Protein AF-A0A147HU28-F1 (afdb_monomer_lite)

InterPro domains:
  IPR006059 Bacterial-type extracellular solute-binding protein [PF01547] (23-186)
  IPR050490 Bacterial solute-binding protein 1 [PTHR43649] (2-192)

pLDDT: mean 93.97, std 5.15, range [56.12, 98.62]

Organism: NCBI:txid869719

Sequence (209 aa):
YLDIAEFFQRPDKGLWGTAEAFRRGGQQFWFFFSHAAAYTNNPNYPGAMFFDPETMDAQINNPGWVKGLEEYIKASKLGPPNALNFSFGEVNAAVAGGQVAESIGWGDTGVIAADPKQSKISGKVGSAMLPGSDEIWNAKTKKWDKFPGVLPAPFMAFGGWQIAVPKAGKNQQAAWDFVKTLTSPDVSGQAAITGGSGVNPYRKSHTAN

Foldseek 3Di:
DLVQQVVFDDVVVLEFSEAEQQEPVAPRVLVLLLLLLQAQCDPVQHPPNQARPVPRHGPCPAPSNVRSVVVSVSSCVRDDPCRNNDHQVVRLLCLQANSYPYYDDDLLSVLQNQDPVRHPNRPPDDDDARWHAQWYQDPVVRDIDGHPDGDGRGDPGDPFDDDDDDPPDPCRPVSVVVVCVCPPPVNLLVLCNDRPSSRHDDDPSNVDD

Secondary structure (DSSP, 8-state):
-HHHHHHH-BGGGTBEEEE----TTTTHHHHHHHHHHHHH--TTSTTTTTB-TTT--B-TTSHHHHHHHHHHHHHHHHS-TTGGG--HHHHHHHHHTT-EEEE---HHHHHHHH-TTT-TTTT-----PPP-EEEEEETTTTEEEEEEEEEP--------------TT-S-HHHHHHHHHHHTSHHHHHHHHHSTTS-----SGGGS--

Structure (mmCIF, N/CA/C/O backbone):
data_AF-A0A147HU28-F1
#
_entry.id   AF-A0A147HU28-F1
#
loop_
_atom_site.group_PDB
_atom_site.id
_atom_site.type_symbol
_atom_site.label_atom_id
_atom_site.label_alt_id
_atom_site.label_comp_id
_atom_site.label_asym_id
_atom_site.label_entity_id
_atom_site.label_seq_id
_atom_site.pdbx_PDB_ins_code
_atom_site.Cartn_x
_atom_site.Cartn_y
_atom_site.Cartn_z
_atom_site.occupancy
_atom_site.B_iso_or_equiv
_atom_site.auth_seq_id
_atom_site.auth_comp_id
_atom_site.auth_asym_id
_atom_site.auth_atom_id
_atom_site.pdbx_PDB_model_num
ATOM 1 N N . TYR A 1 1 ? -0.153 -5.734 -10.829 1.00 92.19 1 TYR A N 1
ATOM 2 C CA . TYR A 1 1 ? 0.942 -5.047 -10.119 1.00 92.19 1 TYR A CA 1
ATOM 3 C C . TYR A 1 1 ? 2.263 -5.607 -10.587 1.00 92.19 1 TYR A C 1
ATOM 5 O O . TYR A 1 1 ? 2.873 -4.978 -11.429 1.00 92.19 1 TYR A O 1
ATOM 13 N N . LEU A 1 2 ? 2.618 -6.842 -10.206 1.00 96.00 2 LEU A N 1
ATOM 14 C CA . LEU A 1 2 ? 3.878 -7.473 -10.622 1.00 96.00 2 LEU A CA 1
ATOM 15 C C . LEU A 1 2 ? 4.134 -7.416 -12.138 1.00 96.00 2 LEU A C 1
ATOM 17 O O . LEU A 1 2 ? 5.237 -7.061 -12.524 1.00 96.00 2 LEU A O 1
ATOM 21 N N . ASP A 1 3 ? 3.119 -7.627 -12.982 1.00 96.19 3 ASP A N 1
ATOM 22 C CA . ASP A 1 3 ? 3.266 -7.495 -14.443 1.00 96.19 3 ASP A CA 1
ATOM 23 C C . ASP A 1 3 ? 3.776 -6.109 -14.889 1.00 96.19 3 ASP A C 1
ATOM 25 O O . ASP A 1 3 ? 4.564 -6.006 -15.826 1.00 96.19 3 ASP A O 1
ATOM 29 N N . ILE A 1 4 ? 3.345 -5.033 -14.219 1.00 96.12 4 ILE A N 1
ATOM 30 C CA . ILE A 1 4 ? 3.792 -3.659 -14.492 1.00 96.12 4 ILE A CA 1
ATOM 31 C C . ILE A 1 4 ? 5.247 -3.510 -14.041 1.00 96.12 4 ILE A C 1
ATOM 33 O O . ILE A 1 4 ? 6.095 -3.097 -14.837 1.00 96.12 4 ILE A O 1
ATOM 37 N N . ALA A 1 5 ? 5.548 -3.889 -12.797 1.00 97.75 5 ALA A N 1
ATOM 38 C CA . ALA A 1 5 ? 6.904 -3.863 -12.261 1.00 97.75 5 ALA A CA 1
ATOM 39 C C . ALA A 1 5 ? 7.893 -4.651 -13.145 1.00 97.75 5 ALA A C 1
ATOM 41 O O . ALA A 1 5 ? 8.943 -4.123 -13.511 1.00 97.75 5 ALA A O 1
ATOM 42 N N . GLU A 1 6 ? 7.547 -5.873 -13.553 1.00 97.94 6 GLU A N 1
ATOM 43 C CA . GLU A 1 6 ? 8.358 -6.716 -14.439 1.00 97.94 6 GLU A CA 1
ATOM 44 C C . GLU A 1 6 ? 8.527 -6.083 -15.825 1.00 97.94 6 GLU A C 1
ATOM 46 O O . GLU A 1 6 ? 9.642 -6.016 -16.351 1.00 97.94 6 GLU A O 1
ATOM 51 N N . PHE A 1 7 ? 7.446 -5.559 -16.411 1.00 97.94 7 PHE A N 1
ATOM 52 C CA . PHE A 1 7 ? 7.490 -4.949 -17.737 1.00 97.94 7 PHE A CA 1
ATOM 53 C C . PHE A 1 7 ? 8.404 -3.720 -17.795 1.00 97.94 7 PHE A C 1
ATOM 55 O O . PHE A 1 7 ? 9.117 -3.534 -18.790 1.00 97.94 7 PHE A O 1
ATOM 62 N N . PHE A 1 8 ? 8.400 -2.876 -16.759 1.00 96.88 8 PHE A N 1
ATOM 63 C CA . PHE A 1 8 ? 9.156 -1.619 -16.739 1.00 96.88 8 PHE A CA 1
ATOM 64 C C . PHE A 1 8 ? 10.563 -1.730 -16.147 1.00 96.88 8 PHE A C 1
ATOM 66 O O . PHE A 1 8 ? 11.381 -0.843 -16.397 1.00 96.88 8 PHE A O 1
ATOM 73 N N . GLN A 1 9 ? 10.892 -2.799 -15.421 1.00 96.50 9 GLN A N 1
ATOM 74 C CA . GLN A 1 9 ? 12.219 -2.965 -14.830 1.00 96.50 9 GLN A CA 1
ATOM 75 C C . GLN A 1 9 ? 13.324 -2.997 -15.909 1.00 96.50 9 GLN A C 1
ATOM 77 O O . GLN A 1 9 ? 13.333 -3.830 -16.816 1.00 96.50 9 GLN A O 1
ATOM 82 N N . ARG A 1 10 ? 14.282 -2.070 -15.818 1.00 97.56 10 ARG A N 1
ATOM 83 C CA . ARG A 1 10 ? 15.493 -1.945 -16.651 1.00 97.56 10 ARG A CA 1
ATOM 84 C C . ARG A 1 10 ? 16.715 -1.722 -15.744 1.00 97.56 10 ARG A C 1
ATOM 86 O O . ARG A 1 10 ? 17.183 -0.584 -15.611 1.00 97.56 10 ARG A O 1
ATOM 93 N N . PRO A 1 11 ? 17.239 -2.778 -15.087 1.00 95.62 11 PRO A N 1
ATOM 94 C CA . PRO A 1 11 ? 18.332 -2.644 -14.125 1.00 95.62 11 PRO A CA 1
ATOM 95 C C . PRO A 1 11 ? 19.618 -2.099 -14.759 1.00 95.62 11 PRO A C 1
ATOM 97 O O . PRO A 1 11 ? 20.395 -1.396 -14.125 1.00 95.62 11 PRO A O 1
ATOM 100 N N . ASP A 1 12 ? 19.813 -2.350 -16.050 1.00 96.62 12 ASP A N 1
ATOM 101 C CA . ASP A 1 12 ? 20.887 -1.786 -16.867 1.00 96.62 12 ASP A CA 1
ATOM 102 C C . ASP A 1 12 ? 20.825 -0.250 -16.992 1.00 96.62 12 ASP A C 1
ATOM 104 O O . ASP A 1 12 ? 21.831 0.381 -17.311 1.00 96.62 12 ASP A O 1
ATOM 108 N N . LYS A 1 13 ? 19.665 0.366 -16.718 1.00 96.31 13 LYS A N 1
ATOM 109 C CA . LYS A 1 13 ? 19.407 1.805 -16.913 1.00 96.31 13 LYS A CA 1
ATOM 110 C C . LYS A 1 13 ? 19.121 2.593 -15.640 1.00 96.31 13 LYS A C 1
ATOM 112 O O . LYS A 1 13 ? 18.708 3.746 -15.730 1.00 96.31 13 LYS A O 1
ATOM 117 N N . GLY A 1 14 ? 19.285 2.015 -14.458 1.00 95.50 14 GLY A N 1
ATOM 118 C CA . GLY A 1 14 ? 18.879 2.714 -13.229 1.00 95.50 14 GLY A CA 1
ATOM 119 C C . GLY A 1 14 ? 17.357 2.725 -12.965 1.00 95.50 14 GLY A C 1
ATOM 120 O O . GLY A 1 14 ? 16.951 3.418 -12.038 1.00 95.50 14 GLY A O 1
ATOM 121 N N . LEU A 1 15 ? 16.527 1.963 -13.713 1.00 97.75 15 LEU A N 1
ATOM 122 C CA . LEU A 1 15 ? 15.068 1.851 -13.497 1.00 97.75 15 LEU A CA 1
ATOM 123 C C . LEU A 1 15 ? 14.610 0.464 -12.994 1.00 97.75 15 LEU A C 1
ATOM 125 O O . LEU A 1 15 ? 14.864 -0.564 -13.615 1.00 97.75 15 LEU A O 1
ATOM 129 N N . TRP A 1 16 ? 13.943 0.437 -11.846 1.00 98.44 16 TRP A N 1
ATOM 130 C CA . TRP A 1 16 ? 13.500 -0.766 -11.144 1.00 98.44 16 TRP A CA 1
ATOM 131 C C . TRP A 1 16 ? 11.978 -0.886 -11.224 1.00 98.44 16 TRP A C 1
ATOM 133 O O . TRP A 1 16 ? 11.288 0.094 -11.497 1.00 98.44 16 TRP A O 1
ATOM 143 N N . GLY A 1 17 ? 11.443 -2.090 -11.028 1.00 98.12 17 GLY A N 1
ATOM 144 C CA . GLY A 1 17 ? 10.012 -2.329 -11.190 1.00 98.12 17 GLY A CA 1
ATOM 145 C C . GLY A 1 17 ? 9.195 -1.608 -10.123 1.00 98.12 17 GLY A C 1
ATOM 146 O O . GLY A 1 17 ? 8.297 -0.838 -10.447 1.00 98.12 17 GLY A O 1
ATOM 147 N N . THR A 1 18 ? 9.562 -1.794 -8.854 1.00 98.06 18 THR A N 1
ATOM 148 C CA . THR A 1 18 ? 8.829 -1.215 -7.723 1.00 98.06 18 THR A CA 1
ATOM 149 C C . THR A 1 18 ? 9.729 -0.798 -6.557 1.00 98.06 18 THR A C 1
ATOM 151 O O . THR A 1 18 ? 10.815 -1.346 -6.374 1.00 98.06 18 THR A O 1
ATOM 154 N N . ALA A 1 19 ? 9.278 0.160 -5.744 1.00 97.19 19 ALA A N 1
ATOM 155 C CA . ALA A 1 19 ? 9.751 0.336 -4.373 1.00 97.19 19 ALA A CA 1
ATOM 156 C C . ALA A 1 19 ? 8.603 0.146 -3.378 1.00 97.19 19 ALA A C 1
ATOM 158 O O . ALA A 1 19 ? 7.546 0.766 -3.486 1.00 97.19 19 ALA A O 1
ATOM 159 N N . GLU A 1 20 ? 8.865 -0.646 -2.344 1.00 96.81 20 GLU A N 1
ATOM 160 C CA . GLU A 1 20 ? 7.977 -0.841 -1.202 1.00 96.81 20 GLU A CA 1
ATOM 161 C C . GLU A 1 20 ? 8.800 -0.871 0.089 1.00 96.81 20 GLU A C 1
ATOM 163 O O . GLU A 1 20 ? 10.021 -1.057 0.059 1.00 96.81 20 GLU A O 1
ATOM 168 N N . ALA A 1 21 ? 8.159 -0.666 1.242 1.00 95.94 21 ALA A N 1
ATOM 169 C CA . ALA A 1 21 ? 8.862 -0.821 2.508 1.00 95.94 21 ALA A CA 1
ATOM 170 C C . ALA A 1 21 ? 9.040 -2.314 2.784 1.00 95.94 21 ALA A C 1
ATOM 172 O O . ALA A 1 21 ? 8.041 -2.996 2.972 1.00 95.94 21 ALA A O 1
ATOM 173 N N . PHE A 1 22 ? 10.278 -2.806 2.850 1.00 96.44 22 PHE A N 1
ATOM 174 C CA . PHE A 1 22 ? 10.614 -4.205 3.165 1.00 96.44 22 PHE A CA 1
ATOM 175 C C . PHE A 1 22 ? 11.404 -4.358 4.470 1.00 96.44 22 PHE A C 1
ATOM 177 O O . PHE A 1 22 ? 11.539 -5.466 4.997 1.00 96.44 22 PHE A O 1
ATOM 184 N N . ARG A 1 23 ? 11.924 -3.252 5.017 1.00 96.06 23 ARG A N 1
ATOM 185 C CA . ARG A 1 23 ? 12.801 -3.267 6.190 1.00 96.06 23 ARG A CA 1
ATOM 186 C C . ARG A 1 23 ? 12.111 -3.870 7.399 1.00 96.06 23 ARG A C 1
ATOM 188 O O . ARG A 1 23 ? 11.097 -3.355 7.858 1.00 96.06 23 ARG A O 1
ATOM 195 N N . ARG A 1 24 ? 12.723 -4.899 7.991 1.00 92.25 24 ARG A N 1
ATOM 196 C CA . ARG A 1 24 ? 12.283 -5.477 9.269 1.00 92.25 24 ARG A CA 1
ATOM 197 C C . ARG A 1 24 ? 12.203 -4.401 10.358 1.00 92.25 24 ARG A C 1
ATOM 199 O O . ARG A 1 24 ? 13.122 -3.604 10.522 1.00 92.25 24 ARG A O 1
ATOM 206 N N . GLY A 1 25 ? 11.116 -4.419 11.128 1.00 89.44 25 GLY A N 1
ATOM 207 C CA . GLY A 1 25 ? 10.870 -3.428 12.183 1.00 89.44 25 GLY A CA 1
ATOM 208 C C . GLY A 1 25 ? 10.522 -2.032 11.651 1.00 89.44 25 GLY A C 1
ATOM 209 O O . GLY A 1 25 ? 10.520 -1.075 12.419 1.00 89.44 25 GLY A O 1
ATOM 210 N N . GLY A 1 26 ? 10.263 -1.906 10.347 1.00 88.19 26 GLY A N 1
ATOM 211 C CA . GLY A 1 26 ? 9.735 -0.706 9.720 1.00 88.19 26 GLY A CA 1
ATOM 212 C C . GLY A 1 26 ? 8.230 -0.809 9.484 1.00 88.19 26 GLY A C 1
ATOM 213 O O . GLY A 1 26 ? 7.475 -1.346 10.293 1.00 88.19 26 GLY A O 1
ATOM 214 N N . GLN A 1 27 ? 7.798 -0.272 8.347 1.00 90.31 27 GLN A N 1
ATOM 215 C CA . GLN A 1 27 ? 6.394 -0.228 7.932 1.00 90.31 27 GLN A CA 1
ATOM 216 C C . GLN A 1 27 ? 6.016 -1.364 6.968 1.00 90.31 27 GLN A C 1
ATOM 218 O O . GLN A 1 27 ? 4.975 -1.301 6.320 1.00 90.31 27 GLN A O 1
ATOM 223 N N . GLN A 1 28 ? 6.836 -2.416 6.881 1.00 92.75 28 GLN A N 1
ATOM 224 C CA . GLN A 1 28 ? 6.709 -3.486 5.888 1.00 92.75 28 GLN A CA 1
ATOM 225 C C . GLN A 1 28 ? 5.369 -4.232 5.945 1.00 92.75 28 GLN A C 1
ATOM 227 O O . GLN A 1 28 ? 4.849 -4.690 4.932 1.00 92.75 28 GLN A O 1
ATOM 232 N N . PHE A 1 29 ? 4.769 -4.310 7.134 1.00 92.06 29 PHE A N 1
ATOM 233 C CA . PHE A 1 29 ? 3.488 -4.979 7.322 1.00 92.06 29 PHE A CA 1
ATOM 234 C C . PHE A 1 29 ? 2.338 -4.256 6.605 1.00 92.06 29 PHE A C 1
ATOM 236 O O . PHE A 1 29 ? 1.472 -4.925 6.061 1.00 92.06 29 PHE A O 1
ATOM 243 N N . TRP A 1 30 ? 2.345 -2.919 6.516 1.00 93.00 30 TRP A N 1
ATOM 244 C CA . TRP A 1 30 ? 1.301 -2.185 5.787 1.00 93.00 30 TRP A CA 1
ATOM 245 C C . TRP A 1 30 ? 1.319 -2.474 4.284 1.00 93.00 30 TRP A C 1
ATOM 247 O O . TRP A 1 30 ? 0.265 -2.603 3.662 1.00 93.00 30 TRP A O 1
ATOM 257 N N . PHE A 1 31 ? 2.515 -2.617 3.717 1.00 94.50 31 PHE A N 1
ATOM 258 C CA . PHE A 1 31 ? 2.706 -2.974 2.315 1.00 94.50 31 PHE A CA 1
ATOM 259 C C . PHE A 1 31 ? 2.271 -4.413 2.065 1.00 94.50 31 PHE A C 1
ATOM 261 O O . PHE A 1 31 ? 1.431 -4.657 1.205 1.00 94.50 31 PHE A O 1
ATOM 268 N N . PHE A 1 32 ? 2.718 -5.349 2.904 1.00 95.25 32 PHE A N 1
ATOM 269 C CA . PHE A 1 32 ? 2.248 -6.731 2.847 1.00 95.25 32 PHE A CA 1
ATOM 270 C C . PHE A 1 32 ? 0.712 -6.829 2.932 1.00 95.25 32 PHE A C 1
ATOM 272 O O . PHE A 1 32 ? 0.090 -7.523 2.129 1.00 95.25 32 PHE A O 1
ATOM 279 N N . PHE A 1 33 ? 0.073 -6.096 3.848 1.00 95.31 33 PHE A N 1
ATOM 280 C CA . PHE A 1 33 ? -1.389 -6.097 3.980 1.00 95.31 33 PHE A CA 1
ATOM 281 C C . PHE A 1 33 ? -2.081 -5.556 2.725 1.00 95.31 33 PHE A C 1
ATOM 283 O O . PHE A 1 33 ? -3.166 -6.020 2.383 1.00 95.31 33 PHE A O 1
ATOM 290 N N . SER A 1 34 ? -1.441 -4.621 2.019 1.00 95.12 34 SER A N 1
ATOM 291 C CA . SER A 1 34 ? -1.951 -4.066 0.763 1.00 95.12 34 SER A CA 1
ATOM 292 C C . SER A 1 34 ? -1.979 -5.109 -0.359 1.00 95.12 34 SER A C 1
ATOM 294 O O . SER A 1 34 ? -2.930 -5.120 -1.134 1.00 95.12 34 SER A O 1
ATOM 296 N N . HIS A 1 35 ? -1.005 -6.028 -0.403 1.00 95.88 35 HIS A N 1
ATOM 297 C CA . HIS A 1 35 ? -1.031 -7.195 -1.302 1.00 95.88 35 HIS A CA 1
ATOM 298 C C . HIS A 1 35 ? -2.069 -8.233 -0.857 1.00 95.88 35 HIS A C 1
ATOM 300 O O . HIS A 1 35 ? -2.861 -8.725 -1.657 1.00 95.88 35 HIS A O 1
ATOM 306 N N . ALA A 1 36 ? -2.115 -8.554 0.439 1.00 97.00 36 ALA A N 1
ATOM 307 C CA . ALA A 1 36 ? -3.020 -9.577 0.965 1.00 97.00 36 ALA A CA 1
ATOM 308 C C . ALA A 1 36 ? -4.509 -9.200 0.861 1.00 97.00 36 ALA A C 1
ATOM 310 O O . ALA A 1 36 ? -5.362 -10.088 0.765 1.00 97.00 36 ALA A O 1
ATOM 311 N N . ALA A 1 37 ? -4.843 -7.907 0.873 1.00 96.25 37 ALA A N 1
ATOM 312 C CA . ALA A 1 37 ? -6.223 -7.428 0.860 1.00 96.25 37 ALA A CA 1
ATOM 313 C C . ALA A 1 37 ? -7.036 -7.950 -0.335 1.00 96.25 37 ALA A C 1
ATOM 315 O O . ALA A 1 37 ? -8.202 -8.313 -0.151 1.00 96.25 37 ALA A O 1
ATOM 316 N N . ALA A 1 38 ? -6.414 -8.066 -1.514 1.00 96.44 38 ALA A N 1
ATOM 317 C CA . ALA A 1 38 ? -7.038 -8.587 -2.731 1.00 96.44 38 ALA A CA 1
ATOM 318 C C . ALA A 1 38 ? -7.521 -10.040 -2.593 1.00 96.44 38 ALA A C 1
ATOM 320 O O . ALA A 1 38 ? -8.490 -10.434 -3.235 1.00 96.44 38 ALA A O 1
ATOM 321 N N . TYR A 1 39 ? -6.879 -10.829 -1.730 1.00 98.00 39 TYR A N 1
ATOM 322 C CA . TYR A 1 39 ? -7.137 -12.264 -1.582 1.00 98.00 39 TYR A CA 1
ATOM 323 C C . TYR A 1 39 ? -7.904 -12.632 -0.316 1.00 98.00 39 TYR A C 1
ATOM 325 O O . TYR A 1 39 ? -8.272 -13.793 -0.153 1.00 98.00 39 TYR A O 1
ATOM 333 N N . THR A 1 40 ? -8.136 -11.672 0.579 1.00 97.06 40 THR A N 1
ATOM 334 C CA . THR A 1 40 ? -8.660 -11.922 1.934 1.00 97.06 40 THR A CA 1
ATOM 335 C C . THR A 1 40 ? -9.972 -11.194 2.229 1.00 97.06 40 THR A C 1
ATOM 337 O O . THR A 1 40 ? -10.662 -11.555 3.179 1.00 97.06 40 THR A O 1
ATOM 340 N N . ASN A 1 41 ? -10.369 -10.220 1.403 1.00 95.88 41 ASN A N 1
ATOM 341 C CA . ASN A 1 41 ? -11.637 -9.495 1.536 1.00 95.88 41 ASN A CA 1
ATOM 342 C C . ASN A 1 41 ? -12.744 -10.112 0.669 1.00 95.88 41 ASN A C 1
ATOM 344 O O . ASN A 1 41 ? -13.258 -9.480 -0.253 1.00 95.88 41 ASN A O 1
ATOM 348 N N . ASN A 1 42 ? -13.108 -11.366 0.944 1.00 97.00 42 ASN A N 1
ATOM 349 C CA . ASN A 1 42 ? -14.179 -12.026 0.202 1.00 97.00 42 ASN A CA 1
ATOM 350 C C . ASN A 1 42 ? -15.549 -11.390 0.544 1.00 97.00 42 ASN A C 1
ATOM 352 O O . ASN A 1 42 ? -15.927 -11.366 1.718 1.00 97.00 42 ASN A O 1
ATOM 356 N N . PRO A 1 43 ? -16.329 -10.907 -0.445 1.00 96.50 43 PRO A N 1
ATOM 357 C CA . PRO A 1 43 ? -17.611 -10.241 -0.197 1.00 96.50 43 PRO A CA 1
ATOM 358 C C . PRO A 1 43 ? -18.688 -11.161 0.399 1.00 96.50 43 PRO A C 1
ATOM 360 O O . PRO A 1 43 ? -19.621 -10.672 1.029 1.00 96.50 43 PRO A O 1
ATOM 363 N N . ASN A 1 44 ? -18.557 -12.483 0.248 1.00 96.56 44 ASN A N 1
ATOM 364 C CA . ASN A 1 44 ? -19.454 -13.465 0.861 1.00 96.56 44 ASN A CA 1
ATOM 365 C C . ASN A 1 44 ? -19.144 -13.699 2.352 1.00 96.56 44 ASN A C 1
ATOM 367 O O . ASN A 1 44 ? -19.902 -14.394 3.030 1.00 96.56 44 ASN A O 1
ATOM 371 N N . TYR A 1 45 ? -18.037 -13.151 2.867 1.00 95.94 45 TYR A N 1
ATOM 372 C CA . TYR A 1 45 ? -17.693 -13.186 4.287 1.00 95.94 45 TYR A CA 1
ATOM 373 C C . TYR A 1 45 ? -16.996 -11.884 4.732 1.00 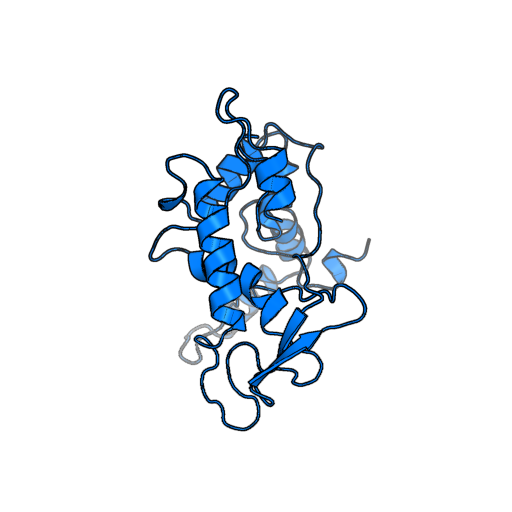95.94 45 TYR A C 1
ATOM 375 O O . TYR A 1 45 ? -15.787 -11.859 4.979 1.00 95.94 45 TYR A O 1
ATOM 383 N N . PRO A 1 46 ? -17.746 -10.766 4.786 1.00 94.56 46 PRO A N 1
ATOM 384 C CA . PRO A 1 46 ? -17.183 -9.441 5.014 1.00 94.56 46 PRO A CA 1
ATOM 385 C C . PRO A 1 46 ? -16.592 -9.293 6.422 1.00 94.56 46 PRO A C 1
ATOM 387 O O . PRO A 1 46 ? -17.097 -9.853 7.391 1.00 94.56 46 PRO A O 1
ATOM 390 N N . GLY A 1 47 ? -15.529 -8.494 6.536 1.00 92.62 47 GLY A N 1
ATOM 391 C CA . GLY A 1 47 ? -14.850 -8.220 7.810 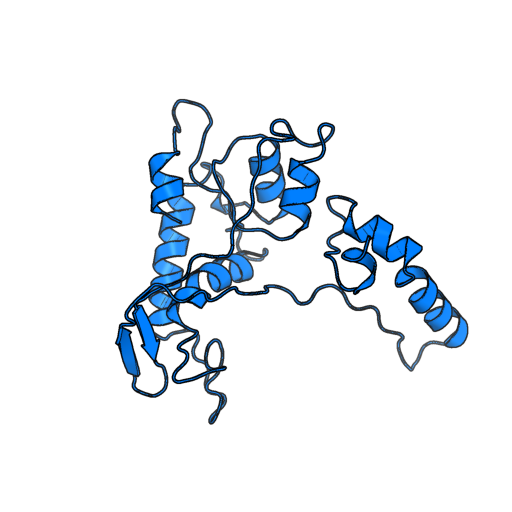1.00 92.62 47 GLY A CA 1
ATOM 392 C C . GLY A 1 47 ? -13.829 -9.280 8.237 1.00 92.62 47 GLY A C 1
ATOM 393 O O . GLY A 1 47 ? -13.112 -9.062 9.208 1.00 92.62 47 GLY A O 1
ATOM 394 N N . ALA A 1 48 ? -13.694 -10.375 7.483 1.00 94.69 48 ALA A N 1
ATOM 395 C CA . ALA A 1 48 ? -12.863 -11.520 7.848 1.00 94.69 48 ALA A CA 1
ATOM 396 C C . ALA A 1 48 ? -11.364 -11.401 7.502 1.00 94.69 48 ALA A C 1
ATOM 398 O O . ALA A 1 48 ? -10.641 -12.395 7.560 1.00 94.69 48 ALA A O 1
ATOM 399 N N . MET A 1 49 ? -10.878 -10.213 7.117 1.00 94.69 49 MET A N 1
ATOM 400 C CA . MET A 1 49 ? -9.488 -10.035 6.676 1.00 94.69 49 MET A CA 1
ATOM 401 C C . MET A 1 49 ? -8.495 -10.436 7.775 1.00 94.69 49 MET A C 1
ATOM 403 O O . MET A 1 49 ? -7.621 -11.265 7.539 1.00 94.69 49 MET A O 1
ATOM 407 N N . PHE A 1 50 ? -8.626 -9.870 8.979 1.00 95.94 50 PHE A N 1
ATOM 408 C CA . PHE A 1 50 ? -7.687 -10.111 10.085 1.00 95.94 50 PHE A CA 1
ATOM 409 C C . PHE A 1 50 ? -8.183 -11.151 11.084 1.00 95.94 50 PHE A C 1
ATOM 411 O O . PHE A 1 50 ? -7.398 -11.980 11.547 1.00 95.94 50 PHE A O 1
ATOM 418 N N . PHE A 1 51 ? -9.470 -11.097 11.411 1.00 96.81 51 PHE A N 1
ATOM 419 C CA . PHE A 1 51 ? -10.117 -11.949 12.397 1.00 96.81 51 PHE A CA 1
ATOM 420 C C . PHE A 1 51 ? -11.428 -12.452 11.828 1.00 96.81 51 PHE A C 1
ATOM 422 O O . PHE A 1 51 ? -12.083 -11.743 11.068 1.00 96.81 51 PHE A O 1
ATOM 429 N N . ASP A 1 52 ? -11.812 -13.657 12.216 1.00 95.06 52 ASP A N 1
ATOM 430 C CA . ASP A 1 52 ? -13.150 -14.151 11.962 1.00 95.06 52 ASP A CA 1
ATOM 431 C C . ASP A 1 52 ? -14.180 -13.226 12.652 1.00 95.06 52 ASP A C 1
ATOM 433 O O . ASP A 1 52 ? -14.038 -12.960 13.847 1.00 95.06 52 ASP A O 1
ATOM 437 N N . PRO A 1 53 ? -15.189 -12.694 11.938 1.00 95.25 53 PRO A N 1
ATOM 438 C CA . PRO A 1 53 ? -16.154 -11.755 12.509 1.00 95.25 53 PRO A CA 1
ATOM 439 C C . PRO A 1 53 ? -17.100 -12.388 13.541 1.00 95.25 53 PRO A C 1
ATOM 441 O O . PRO A 1 53 ? -17.723 -11.654 14.306 1.00 95.25 53 PRO A O 1
ATOM 444 N N . GLU A 1 54 ? -17.232 -13.718 13.566 1.00 94.31 54 GLU A N 1
ATOM 445 C CA . GLU A 1 54 ? -18.067 -14.445 14.523 1.00 94.31 54 GLU A CA 1
ATOM 446 C C . GLU A 1 54 ? -17.241 -14.914 15.734 1.00 94.31 54 GLU A C 1
ATOM 448 O O . GLU A 1 54 ? -17.683 -14.764 16.874 1.00 94.31 54 GLU A O 1
ATOM 453 N N . THR A 1 55 ? -16.038 -15.459 15.512 1.00 94.75 55 THR A N 1
ATOM 454 C CA . THR A 1 55 ? -15.234 -16.097 16.574 1.00 94.75 55 THR A CA 1
ATOM 455 C C . THR A 1 55 ? -14.065 -15.262 17.083 1.00 94.75 55 THR A C 1
ATOM 457 O O . THR A 1 55 ? -13.520 -15.570 18.141 1.00 94.75 55 THR A O 1
ATOM 460 N N . MET A 1 56 ? -13.676 -14.206 16.362 1.00 96.44 56 MET A N 1
ATOM 461 C CA . MET A 1 56 ? -12.442 -13.438 16.580 1.00 96.44 56 MET A CA 1
ATOM 462 C C . MET A 1 56 ? -11.147 -14.249 16.400 1.00 96.44 56 MET A C 1
ATOM 464 O O . MET A 1 56 ? -10.067 -13.768 16.751 1.00 96.44 56 MET A O 1
ATOM 468 N N . ASP A 1 57 ? -11.214 -15.447 15.813 1.00 95.62 57 ASP A N 1
ATOM 469 C CA . ASP A 1 57 ? -10.018 -16.231 15.507 1.00 95.62 57 ASP A CA 1
ATOM 470 C C . ASP A 1 57 ? -9.175 -15.534 14.438 1.00 95.62 57 ASP A C 1
ATOM 472 O O . ASP A 1 57 ? -9.685 -15.077 13.412 1.00 95.62 57 ASP A O 1
ATOM 476 N N . ALA A 1 58 ? -7.862 -15.472 14.658 1.00 96.94 58 ALA A N 1
ATOM 477 C CA . ALA A 1 58 ? -6.939 -14.844 13.722 1.00 96.94 58 ALA A CA 1
ATOM 478 C C . ALA A 1 58 ? -6.943 -15.557 12.359 1.00 96.94 58 ALA A C 1
ATOM 480 O O . ALA A 1 58 ? -6.807 -16.776 12.277 1.00 96.94 58 ALA A O 1
ATOM 481 N N . GLN A 1 59 ? -7.029 -14.776 11.282 1.00 96.38 59 GLN A N 1
ATOM 482 C CA . GLN A 1 59 ? -7.089 -15.265 9.898 1.00 96.38 59 GLN A CA 1
ATOM 483 C C . GLN A 1 59 ? -5.765 -15.133 9.139 1.00 96.38 59 GLN A C 1
ATOM 485 O O . GLN A 1 59 ? -5.642 -15.634 8.025 1.00 96.38 59 GLN A O 1
ATOM 490 N N . ILE A 1 60 ? -4.757 -14.502 9.748 1.00 95.19 60 ILE A N 1
ATOM 491 C CA . ILE A 1 60 ? -3.507 -14.052 9.108 1.00 95.19 60 ILE A CA 1
ATOM 492 C C . ILE A 1 60 ? -2.624 -15.147 8.477 1.00 95.19 60 ILE A C 1
ATOM 494 O O . ILE A 1 60 ? -1.627 -14.829 7.837 1.00 95.19 60 ILE A O 1
ATOM 498 N N . ASN A 1 61 ? -2.933 -16.428 8.681 1.00 94.62 61 ASN A N 1
ATOM 499 C CA . ASN A 1 61 ? -2.171 -17.569 8.161 1.00 94.62 61 ASN A CA 1
ATOM 500 C C . ASN A 1 61 ? -2.962 -18.426 7.155 1.00 94.62 61 ASN A C 1
ATOM 502 O O . ASN A 1 61 ? -2.532 -19.529 6.820 1.00 94.62 61 ASN A O 1
ATOM 506 N N . ASN A 1 62 ? -4.118 -17.949 6.686 1.00 97.44 62 ASN A N 1
ATOM 507 C CA . ASN A 1 62 ? -4.917 -18.665 5.696 1.00 97.44 62 ASN A CA 1
ATOM 508 C C . ASN A 1 62 ? -4.327 -18.538 4.265 1.00 97.44 62 ASN A C 1
ATOM 510 O O . ASN A 1 62 ? -3.456 -17.698 4.023 1.00 97.44 62 ASN A O 1
ATOM 514 N N . PRO A 1 63 ? -4.789 -19.346 3.289 1.00 98.50 63 PRO A N 1
ATOM 515 C CA . PRO A 1 63 ? -4.282 -19.311 1.914 1.00 98.50 63 PRO A CA 1
ATOM 516 C C . PRO A 1 63 ? -4.324 -17.940 1.220 1.00 98.50 63 PRO A C 1
ATOM 518 O O . PRO A 1 63 ? -3.439 -17.651 0.418 1.00 98.50 63 PRO A O 1
ATOM 521 N N . GLY A 1 64 ? -5.301 -17.081 1.535 1.00 98.19 64 GLY A N 1
ATOM 522 C CA . GLY A 1 64 ? -5.361 -15.716 1.004 1.00 98.19 64 GLY A CA 1
ATOM 523 C C . GLY A 1 64 ? -4.166 -14.869 1.447 1.00 98.19 64 GLY A C 1
ATO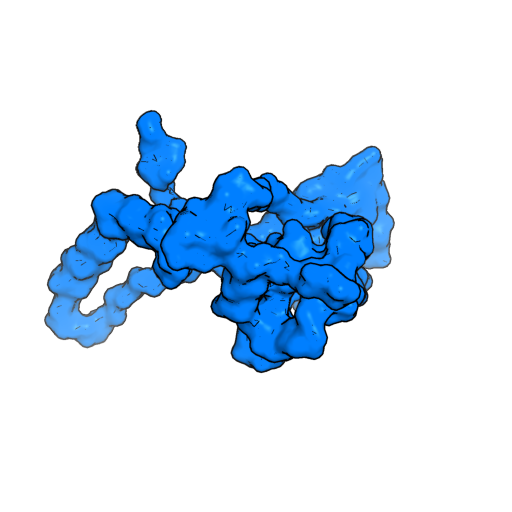M 524 O O . GLY A 1 64 ? -3.514 -14.218 0.630 1.00 98.19 64 GLY A O 1
ATOM 525 N N . TRP A 1 65 ? -3.822 -14.945 2.733 1.00 98.12 65 TRP A N 1
ATOM 526 C CA . TRP A 1 65 ? -2.649 -14.275 3.294 1.00 98.12 65 TRP A CA 1
ATOM 527 C C . TRP A 1 65 ? -1.332 -14.825 2.747 1.00 98.12 65 TRP A C 1
ATOM 529 O O . TRP A 1 65 ? -0.424 -14.050 2.446 1.00 98.12 65 TRP A O 1
ATOM 539 N N . VAL A 1 66 ? -1.235 -16.147 2.577 1.00 98.19 66 VAL A N 1
ATOM 540 C CA . VAL A 1 66 ? -0.058 -16.790 1.972 1.00 98.19 66 VAL A CA 1
ATOM 541 C C . VAL A 1 66 ? 0.152 -16.294 0.539 1.00 98.19 66 VAL A C 1
ATOM 543 O O . VAL A 1 66 ? 1.263 -15.890 0.207 1.00 98.19 66 VAL A O 1
ATOM 546 N N . LYS A 1 67 ? -0.909 -16.221 -0.277 1.00 97.94 67 LYS A N 1
ATOM 547 C CA . LYS A 1 67 ? -0.834 -15.699 -1.654 1.00 97.94 67 LYS A CA 1
ATOM 548 C C . LYS A 1 67 ? -0.335 -14.250 -1.688 1.00 97.94 67 LYS A C 1
ATOM 550 O O . LYS A 1 67 ? 0.585 -13.937 -2.439 1.00 97.94 67 LYS A O 1
ATOM 555 N N . GLY A 1 68 ? -0.857 -13.386 -0.813 1.00 97.31 68 GLY A N 1
ATOM 556 C CA . GLY A 1 68 ? -0.364 -12.009 -0.680 1.00 97.31 68 GLY A CA 1
ATOM 557 C C . GLY A 1 68 ? 1.111 -11.925 -0.264 1.00 97.31 68 GLY A C 1
ATOM 558 O O . GLY A 1 68 ? 1.842 -11.056 -0.735 1.00 97.31 68 GLY A O 1
ATOM 559 N N . LEU A 1 69 ? 1.581 -12.844 0.589 1.00 97.62 69 LEU A N 1
ATOM 560 C CA . LEU A 1 69 ? 2.978 -12.881 1.028 1.00 97.62 69 LEU A CA 1
ATOM 561 C C . LEU A 1 69 ? 3.905 -13.318 -0.109 1.00 97.62 69 LEU A C 1
ATOM 563 O O . LEU A 1 69 ? 4.982 -12.751 -0.281 1.00 97.62 69 LEU A O 1
ATOM 567 N N . GLU A 1 70 ? 3.492 -14.309 -0.895 1.00 97.88 70 GLU A N 1
ATOM 568 C CA . GLU A 1 70 ? 4.231 -14.755 -2.075 1.00 97.88 70 GLU A CA 1
ATOM 569 C C . GLU A 1 70 ? 4.387 -13.626 -3.101 1.00 97.88 70 GLU A C 1
ATOM 571 O O . GLU A 1 70 ? 5.478 -13.448 -3.647 1.00 97.88 70 GLU A O 1
ATOM 576 N N . GLU A 1 71 ? 3.338 -12.832 -3.336 1.00 97.25 71 GLU A N 1
ATOM 577 C CA . GLU A 1 71 ? 3.412 -11.652 -4.207 1.00 97.25 71 GLU A CA 1
ATOM 578 C C . GLU A 1 71 ? 4.341 -10.579 -3.659 1.00 97.25 71 GLU A C 1
ATOM 580 O O . GLU A 1 71 ? 5.198 -10.078 -4.386 1.00 97.25 71 GLU A O 1
ATOM 585 N N . TYR A 1 72 ? 4.252 -10.293 -2.366 1.00 97.25 72 TYR A N 1
ATOM 586 C CA . TYR A 1 72 ? 5.127 -9.333 -1.709 1.00 97.25 72 TYR A CA 1
ATOM 587 C C . TYR A 1 72 ? 6.611 -9.760 -1.752 1.00 97.25 72 TYR A C 1
ATOM 589 O O . TYR A 1 72 ? 7.506 -8.948 -2.001 1.00 97.25 72 TYR A O 1
ATOM 597 N N . ILE A 1 73 ? 6.896 -11.062 -1.615 1.00 96.88 73 ILE A N 1
ATOM 598 C CA . ILE A 1 73 ? 8.242 -11.619 -1.818 1.00 96.88 73 ILE A CA 1
ATOM 599 C C . ILE A 1 73 ? 8.692 -11.449 -3.274 1.00 96.88 73 ILE A C 1
ATOM 601 O O . ILE A 1 73 ? 9.855 -11.112 -3.508 1.00 96.88 73 ILE A O 1
ATOM 605 N N . LYS A 1 74 ? 7.816 -11.668 -4.261 1.00 97.69 74 LYS A N 1
ATOM 606 C CA . LYS A 1 74 ? 8.143 -11.420 -5.676 1.00 97.69 74 LYS A CA 1
ATOM 607 C C . LYS A 1 74 ? 8.446 -9.940 -5.920 1.00 97.69 74 LYS A C 1
ATOM 609 O O . LYS A 1 74 ? 9.492 -9.649 -6.493 1.00 97.69 74 LYS A O 1
ATOM 614 N N . ALA A 1 75 ? 7.627 -9.025 -5.399 1.00 97.62 75 ALA A N 1
ATOM 615 C CA . ALA A 1 75 ? 7.841 -7.580 -5.497 1.00 97.62 75 ALA A CA 1
ATOM 616 C C . ALA A 1 75 ? 9.216 -7.157 -4.954 1.00 97.62 75 ALA A C 1
ATOM 618 O O . ALA A 1 75 ? 9.921 -6.375 -5.591 1.00 97.62 75 ALA A O 1
ATOM 619 N N . SER A 1 76 ? 9.666 -7.751 -3.839 1.00 96.69 76 SER A N 1
ATOM 620 C CA . SER A 1 76 ? 10.991 -7.462 -3.260 1.00 96.69 76 SER A CA 1
ATOM 621 C C . SER A 1 76 ? 12.167 -7.748 -4.200 1.00 96.69 76 SER A C 1
ATOM 623 O O . SER A 1 76 ? 13.218 -7.121 -4.082 1.00 96.69 76 SER A O 1
ATOM 625 N N . LYS A 1 77 ? 11.992 -8.659 -5.167 1.00 96.88 77 LYS A N 1
ATOM 626 C CA . LYS A 1 77 ? 13.010 -9.010 -6.170 1.00 96.88 77 LYS A CA 1
ATOM 627 C C . LYS A 1 77 ? 13.019 -8.053 -7.363 1.00 96.88 77 LYS A C 1
ATOM 629 O O . LYS A 1 77 ? 13.975 -8.056 -8.135 1.00 96.88 77 LYS A O 1
ATOM 634 N N . LEU A 1 78 ? 11.969 -7.247 -7.509 1.00 98.19 78 LEU A N 1
ATOM 635 C CA . LEU A 1 78 ? 11.820 -6.251 -8.571 1.00 98.19 78 LEU A CA 1
ATOM 636 C C . LEU A 1 78 ? 12.260 -4.847 -8.111 1.00 98.19 78 LEU A C 1
ATOM 638 O O . LEU A 1 78 ? 12.293 -3.914 -8.917 1.00 98.19 78 LEU A O 1
ATOM 642 N N . GLY A 1 79 ? 12.610 -4.690 -6.828 1.00 97.06 79 GLY A N 1
ATOM 643 C CA . GLY A 1 79 ? 13.071 -3.434 -6.237 1.00 97.06 79 GLY A CA 1
ATOM 644 C C . GLY A 1 79 ? 14.593 -3.253 -6.200 1.00 97.06 79 GLY A C 1
ATOM 645 O O . GLY A 1 79 ? 15.336 -4.183 -6.535 1.00 97.06 79 GLY A O 1
ATOM 646 N N . PRO A 1 80 ? 15.077 -2.034 -5.867 1.00 96.81 80 PRO A N 1
ATOM 647 C CA . PRO A 1 80 ? 16.504 -1.693 -5.795 1.00 96.81 80 PRO A CA 1
ATOM 648 C C . PRO A 1 80 ? 17.354 -2.743 -5.061 1.00 96.81 80 PRO A C 1
ATOM 650 O O . PRO A 1 80 ? 16.840 -3.408 -4.167 1.00 96.81 80 PRO A O 1
ATOM 653 N N . PRO A 1 81 ? 18.666 -2.897 -5.344 1.00 94.69 81 PRO A N 1
ATOM 654 C CA . PRO A 1 81 ? 19.477 -3.944 -4.706 1.00 94.69 81 PRO A CA 1
ATOM 655 C C . PRO A 1 81 ? 19.476 -3.890 -3.168 1.00 94.69 81 PRO A C 1
ATOM 657 O O . PRO A 1 81 ? 19.665 -4.904 -2.503 1.00 94.69 81 PRO A O 1
ATOM 660 N N . ASN A 1 82 ? 19.239 -2.708 -2.592 1.00 94.88 82 ASN A N 1
ATOM 661 C CA . ASN A 1 82 ? 19.101 -2.473 -1.157 1.00 94.88 82 ASN A CA 1
ATOM 662 C C . ASN A 1 82 ? 17.637 -2.375 -0.674 1.00 94.88 82 ASN A C 1
ATOM 664 O O . ASN A 1 82 ? 17.414 -1.895 0.437 1.00 94.88 82 ASN A O 1
ATOM 668 N N . ALA A 1 83 ? 16.653 -2.835 -1.457 1.00 95.31 83 ALA A N 1
ATOM 669 C CA . ALA A 1 83 ? 15.221 -2.706 -1.166 1.00 95.31 83 ALA A CA 1
ATOM 670 C C . ALA A 1 83 ? 14.825 -3.311 0.186 1.00 95.31 83 ALA A C 1
ATOM 672 O O . ALA A 1 83 ? 13.992 -2.748 0.886 1.00 95.31 83 ALA A O 1
ATOM 673 N N . LEU A 1 84 ? 15.484 -4.387 0.634 1.00 96.12 84 LEU A N 1
ATOM 674 C CA . LEU A 1 84 ? 15.242 -4.977 1.960 1.00 96.12 84 LEU A CA 1
ATOM 675 C C . LEU A 1 84 ? 15.547 -4.030 3.135 1.00 96.12 84 LEU A C 1
ATOM 677 O O . LEU A 1 84 ? 15.147 -4.314 4.260 1.00 96.12 84 LEU A O 1
ATOM 681 N N . ASN A 1 85 ? 16.220 -2.903 2.891 1.00 95.94 85 ASN A N 1
ATOM 682 C CA . ASN A 1 85 ? 16.466 -1.856 3.882 1.00 95.94 85 ASN A CA 1
ATOM 683 C C . ASN A 1 85 ? 15.500 -0.669 3.764 1.00 95.94 85 ASN A C 1
ATOM 685 O O . ASN A 1 85 ? 15.625 0.281 4.536 1.00 95.94 85 ASN A O 1
ATOM 689 N N . PHE A 1 86 ? 14.542 -0.702 2.836 1.00 96.62 86 PHE A N 1
ATOM 690 C CA . PHE A 1 86 ? 13.628 0.414 2.615 1.00 96.62 86 PHE A CA 1
ATOM 691 C C . PHE A 1 86 ? 12.531 0.450 3.676 1.00 96.62 86 PHE A C 1
ATOM 693 O O . PHE A 1 86 ? 11.830 -0.536 3.915 1.00 96.62 86 PHE A O 1
ATOM 700 N N . SER A 1 87 ? 12.371 1.614 4.296 1.00 94.12 87 SER A N 1
ATOM 701 C CA . SER A 1 87 ? 11.132 2.063 4.920 1.00 94.12 87 SER A CA 1
ATOM 702 C C . SER A 1 87 ? 10.436 3.054 3.974 1.00 94.12 87 SER A C 1
ATOM 704 O O . SER A 1 87 ? 10.893 3.295 2.858 1.00 94.12 87 SER A O 1
ATOM 706 N N . PHE A 1 88 ? 9.322 3.653 4.396 1.00 92.12 88 PHE A N 1
ATOM 707 C CA . PHE A 1 88 ? 8.558 4.564 3.536 1.00 92.12 88 PHE A CA 1
ATOM 708 C C . PHE A 1 88 ? 9.342 5.802 3.072 1.00 92.12 88 PHE A C 1
ATOM 710 O O . PHE A 1 88 ? 9.140 6.272 1.956 1.00 92.12 88 PHE A O 1
ATOM 717 N N . GLY A 1 89 ? 10.282 6.300 3.882 1.00 92.81 89 GLY A N 1
ATOM 718 C CA . GLY A 1 89 ? 11.165 7.398 3.478 1.00 92.81 89 GLY A CA 1
ATOM 719 C C . GLY A 1 89 ? 12.024 7.039 2.263 1.00 92.81 89 GLY A C 1
ATOM 720 O O . GLY A 1 89 ? 12.072 7.798 1.297 1.00 92.81 89 GLY A O 1
ATOM 721 N N . GLU A 1 90 ? 12.647 5.858 2.272 1.00 95.88 90 GLU A N 1
ATOM 722 C CA . GLU A 1 90 ? 13.439 5.366 1.141 1.00 95.88 90 GLU A CA 1
ATOM 723 C C . GLU A 1 90 ? 12.570 5.072 -0.092 1.00 95.88 90 GLU A C 1
ATOM 725 O O . GLU A 1 90 ? 13.000 5.351 -1.210 1.00 95.88 90 GLU A O 1
ATOM 730 N N . VAL A 1 91 ? 11.335 4.586 0.096 1.00 96.25 91 VAL A N 1
ATOM 731 C CA . VAL A 1 91 ? 10.363 4.423 -1.001 1.00 96.25 91 VAL A CA 1
ATOM 732 C C . VAL A 1 91 ? 10.069 5.767 -1.666 1.00 96.25 91 VAL A C 1
ATOM 734 O O . VAL A 1 91 ? 10.218 5.891 -2.880 1.00 96.25 91 VAL A O 1
ATOM 737 N N . ASN A 1 92 ? 9.726 6.796 -0.883 1.00 95.38 92 ASN A N 1
ATOM 738 C CA . ASN A 1 92 ? 9.456 8.134 -1.416 1.00 95.38 92 ASN A CA 1
ATOM 739 C C . ASN A 1 92 ? 10.671 8.712 -2.150 1.00 95.38 92 ASN A C 1
ATOM 741 O O . ASN A 1 92 ? 10.512 9.302 -3.216 1.00 95.38 92 ASN A O 1
ATOM 745 N N . ALA A 1 93 ? 11.881 8.509 -1.623 1.00 95.56 93 ALA A N 1
ATOM 746 C CA . ALA A 1 93 ? 13.108 8.946 -2.281 1.00 95.56 93 ALA A CA 1
ATOM 747 C C . ALA A 1 93 ? 13.349 8.216 -3.615 1.00 95.56 93 ALA A C 1
ATOM 749 O O . ALA A 1 93 ? 13.722 8.858 -4.598 1.00 95.56 93 ALA A O 1
ATOM 750 N N . ALA A 1 94 ? 13.102 6.903 -3.678 1.00 96.75 94 ALA A N 1
ATOM 751 C CA . ALA A 1 94 ? 13.239 6.122 -4.907 1.00 96.75 94 ALA A CA 1
ATOM 752 C C . ALA A 1 94 ? 12.237 6.572 -5.984 1.00 96.75 94 ALA A C 1
ATOM 754 O O . ALA A 1 94 ? 12.615 6.748 -7.145 1.00 96.75 94 ALA A O 1
ATOM 755 N N . VAL A 1 95 ? 10.981 6.823 -5.594 1.00 96.62 95 VAL A N 1
ATOM 756 C CA . VAL A 1 95 ? 9.935 7.349 -6.486 1.00 96.62 95 VAL A CA 1
ATOM 757 C C . VAL A 1 95 ? 10.298 8.751 -6.968 1.00 96.62 95 VAL A C 1
ATOM 759 O O . VAL A 1 95 ? 10.428 8.969 -8.168 1.00 96.62 95 VAL A O 1
ATOM 762 N N . ALA A 1 96 ? 10.545 9.697 -6.058 1.00 96.25 96 ALA A N 1
ATOM 763 C CA . ALA A 1 96 ? 10.885 11.081 -6.402 1.00 96.25 96 ALA A CA 1
ATOM 764 C C . ALA A 1 96 ? 12.178 11.181 -7.234 1.00 96.25 96 ALA A C 1
ATOM 766 O O . ALA A 1 96 ? 12.322 12.057 -8.091 1.00 96.25 96 ALA A O 1
ATOM 767 N N . GLY A 1 97 ? 13.116 10.257 -7.016 1.00 96.44 97 GLY A N 1
ATOM 768 C CA . GLY A 1 97 ? 14.343 10.118 -7.790 1.00 96.44 97 GLY A CA 1
ATOM 769 C C . GLY A 1 97 ? 14.152 9.532 -9.192 1.00 96.44 97 GLY A C 1
ATOM 770 O O . GLY A 1 97 ? 15.096 9.589 -9.981 1.00 96.44 97 GLY A O 1
ATOM 771 N N . GLY A 1 98 ? 12.969 8.995 -9.511 1.00 95.94 98 GLY A N 1
ATOM 772 C CA . GLY A 1 98 ? 12.674 8.316 -10.775 1.00 95.94 98 GLY A CA 1
ATOM 773 C C . GLY A 1 98 ? 13.363 6.957 -10.918 1.00 95.94 98 GLY A C 1
ATOM 774 O O . GLY A 1 98 ? 13.643 6.534 -12.036 1.00 95.94 98 GLY A O 1
ATOM 775 N N . GLN A 1 99 ? 13.689 6.299 -9.802 1.00 97.19 99 GLN A N 1
ATOM 776 C CA . GLN A 1 99 ? 14.415 5.023 -9.791 1.00 97.19 99 GLN A CA 1
ATOM 777 C C . GLN A 1 99 ? 13.494 3.810 -9.924 1.00 97.19 99 GLN A C 1
ATOM 779 O O . GLN A 1 99 ? 13.978 2.710 -10.175 1.00 97.19 99 GLN A O 1
ATOM 784 N N . VAL A 1 100 ? 12.183 3.990 -9.756 1.00 97.88 100 VAL A N 1
ATOM 785 C CA . VAL A 1 100 ? 11.184 2.918 -9.839 1.00 97.88 100 VAL A CA 1
ATOM 786 C C . VAL A 1 100 ? 10.019 3.311 -10.736 1.00 97.88 100 VAL A C 1
ATOM 788 O O . VAL A 1 100 ? 9.694 4.493 -10.844 1.00 97.88 100 VAL A O 1
ATOM 791 N N . ALA A 1 101 ? 9.404 2.322 -11.383 1.00 96.94 101 ALA A N 1
ATOM 792 C CA . ALA A 1 101 ? 8.237 2.528 -12.236 1.00 96.94 101 ALA A CA 1
ATOM 793 C C . ALA A 1 101 ? 6.945 2.708 -11.427 1.00 96.94 101 ALA A C 1
ATOM 795 O O . ALA A 1 101 ? 6.098 3.519 -11.796 1.00 96.94 101 ALA A O 1
ATOM 796 N N . GLU A 1 102 ? 6.808 1.982 -10.316 1.00 96.75 102 GLU A N 1
ATOM 797 C CA . GLU A 1 102 ? 5.658 2.078 -9.419 1.00 96.75 102 GLU A CA 1
ATOM 798 C C . GLU A 1 102 ? 6.042 1.915 -7.939 1.00 96.75 102 GLU A C 1
ATOM 800 O O . GLU A 1 102 ? 7.168 1.569 -7.583 1.00 96.75 102 GLU A O 1
ATOM 805 N N . SER A 1 103 ? 5.089 2.201 -7.057 1.00 95.94 103 SER A N 1
ATOM 806 C CA . SER A 1 103 ? 5.191 1.967 -5.615 1.00 95.94 103 SER A CA 1
ATOM 807 C C . SER A 1 103 ? 3.795 1.884 -5.015 1.00 95.94 103 SER A C 1
ATOM 809 O O . SER A 1 103 ? 2.886 2.573 -5.480 1.00 95.94 103 SER A O 1
ATOM 811 N N . ILE A 1 104 ? 3.639 1.121 -3.939 1.00 93.19 104 ILE A N 1
ATOM 812 C CA . ILE A 1 104 ? 2.506 1.299 -3.023 1.00 93.19 104 ILE A CA 1
ATOM 813 C C . ILE A 1 104 ? 2.868 2.431 -2.047 1.00 93.19 104 ILE A C 1
ATOM 815 O O . ILE A 1 104 ? 4.022 2.569 -1.653 1.00 93.19 104 ILE A O 1
ATOM 819 N N . GLY A 1 105 ? 1.917 3.280 -1.666 1.00 88.00 105 GLY A N 1
ATOM 820 C CA . GLY A 1 105 ? 2.209 4.399 -0.772 1.00 88.00 105 GLY A CA 1
ATOM 821 C C . GLY A 1 105 ? 0.966 5.118 -0.267 1.00 88.00 105 GLY A C 1
ATOM 822 O O . GLY A 1 105 ? -0.160 4.800 -0.650 1.00 88.00 105 GLY A O 1
ATOM 823 N N . TRP A 1 106 ? 1.192 6.096 0.606 1.00 87.62 106 TRP A N 1
ATOM 824 C CA . TRP A 1 106 ? 0.167 7.018 1.098 1.00 87.62 106 TRP A CA 1
ATOM 825 C C . TRP A 1 106 ? 0.157 8.312 0.271 1.00 87.62 106 TRP A C 1
ATOM 827 O O . TRP A 1 106 ? 0.949 8.479 -0.658 1.00 87.62 106 TRP A O 1
ATOM 837 N N . GLY A 1 107 ? -0.732 9.247 0.625 1.00 84.44 107 GLY A N 1
ATOM 838 C CA . GLY A 1 107 ? -0.860 10.546 -0.038 1.00 84.44 107 GLY A CA 1
ATOM 839 C C . GLY A 1 107 ? 0.455 11.323 -0.148 1.00 84.44 107 GLY A C 1
ATOM 840 O O . GLY A 1 107 ? 0.673 11.982 -1.165 1.00 84.44 107 GLY A O 1
ATOM 841 N N . ASP A 1 108 ? 1.369 11.178 0.821 1.00 88.06 108 ASP A N 1
ATOM 842 C CA . ASP A 1 108 ? 2.689 11.818 0.783 1.00 88.06 108 ASP A CA 1
ATOM 843 C C . ASP A 1 108 ? 3.459 11.520 -0.508 1.00 88.06 108 ASP A C 1
ATOM 845 O O . ASP A 1 108 ? 4.085 12.423 -1.055 1.00 88.06 108 ASP A O 1
ATOM 849 N N . THR A 1 109 ? 3.400 10.288 -1.028 1.00 90.88 109 THR A N 1
ATOM 850 C CA . THR A 1 109 ? 4.165 9.890 -2.220 1.00 90.88 109 THR A CA 1
ATOM 851 C C . THR A 1 109 ? 3.767 10.724 -3.433 1.00 90.88 109 THR A C 1
ATOM 853 O O . THR A 1 109 ? 4.635 11.225 -4.144 1.00 90.88 109 THR A O 1
ATOM 856 N N . GLY A 1 110 ? 2.463 10.930 -3.644 1.00 89.38 110 GLY A N 1
ATOM 857 C CA . GLY A 1 110 ? 1.955 11.748 -4.745 1.00 89.38 110 GLY A CA 1
ATOM 858 C C . GLY A 1 110 ? 2.325 13.225 -4.593 1.00 89.38 110 GLY A C 1
ATOM 859 O O . GLY A 1 110 ? 2.768 13.848 -5.556 1.00 89.38 110 GLY A O 1
ATOM 860 N N . VAL A 1 111 ? 2.208 13.770 -3.377 1.00 89.81 111 VAL A N 1
ATOM 861 C CA . VAL A 1 111 ? 2.549 15.174 -3.087 1.00 89.81 111 VAL A CA 1
ATOM 862 C C . VAL A 1 111 ? 4.050 15.429 -3.269 1.00 89.81 111 VAL A C 1
ATOM 864 O O . VAL A 1 111 ? 4.432 16.386 -3.940 1.00 89.81 111 VAL A O 1
ATOM 867 N N . ILE A 1 112 ? 4.905 14.550 -2.737 1.00 92.62 112 ILE A N 1
ATOM 868 C CA . ILE A 1 112 ? 6.365 14.626 -2.898 1.00 92.62 112 ILE A CA 1
ATOM 869 C C . ILE A 1 112 ? 6.740 14.491 -4.375 1.00 92.62 112 ILE A C 1
ATOM 871 O O . ILE A 1 112 ? 7.538 15.276 -4.883 1.00 92.62 112 ILE A O 1
ATOM 875 N N . ALA A 1 113 ? 6.152 13.524 -5.086 1.00 93.50 113 ALA A N 1
ATOM 876 C CA . ALA A 1 113 ? 6.442 13.310 -6.497 1.00 93.50 113 ALA A CA 1
ATOM 877 C C . ALA A 1 113 ? 6.024 14.495 -7.380 1.00 93.50 113 ALA A C 1
ATOM 879 O O . ALA A 1 113 ? 6.663 14.728 -8.407 1.00 93.50 113 ALA A O 1
ATOM 880 N N . ALA A 1 114 ? 4.985 15.240 -6.990 1.00 91.88 114 ALA A N 1
ATOM 881 C CA . ALA A 1 114 ? 4.508 16.421 -7.699 1.00 91.88 114 ALA A CA 1
ATOM 882 C C . ALA A 1 114 ? 5.370 17.673 -7.457 1.00 91.88 114 ALA A C 1
ATOM 884 O O . ALA A 1 114 ? 5.392 18.549 -8.322 1.00 91.88 114 ALA A O 1
ATOM 885 N N . ASP A 1 115 ? 6.105 17.769 -6.346 1.00 92.38 115 ASP A N 1
ATOM 886 C CA . ASP A 1 115 ? 6.932 18.940 -6.031 1.00 92.38 115 ASP A CA 1
ATOM 887 C C . ASP A 1 115 ? 8.258 18.934 -6.828 1.00 92.38 115 ASP A C 1
ATOM 889 O O . ASP A 1 115 ? 9.134 18.110 -6.552 1.00 92.38 115 ASP A O 1
ATOM 893 N N . PRO A 1 116 ? 8.485 19.868 -7.776 1.00 94.25 116 PRO A N 1
ATOM 894 C CA . PRO A 1 116 ? 9.722 19.921 -8.561 1.00 94.25 116 PRO A CA 1
ATOM 895 C C . PRO A 1 116 ? 10.975 20.256 -7.734 1.00 94.25 116 PRO A C 1
ATOM 897 O O . PRO A 1 116 ? 12.089 20.079 -8.225 1.00 94.25 116 PRO A O 1
ATOM 900 N N . LYS A 1 117 ? 10.832 20.738 -6.491 1.00 93.50 117 LYS A N 1
ATOM 901 C CA . LYS A 1 117 ? 11.965 20.935 -5.570 1.00 93.50 117 LYS A CA 1
ATOM 902 C C . LYS A 1 117 ? 12.418 19.631 -4.916 1.00 93.50 117 LYS A C 1
ATOM 904 O O . LYS A 1 117 ? 13.561 19.552 -4.472 1.00 93.50 117 LYS A O 1
ATOM 909 N N . GLN A 1 118 ? 11.538 18.633 -4.847 1.00 92.31 118 GLN A N 1
ATOM 910 C CA . GLN A 1 118 ? 11.792 17.345 -4.193 1.00 92.31 118 GLN A CA 1
ATOM 911 C C . GLN A 1 118 ? 11.878 16.179 -5.189 1.00 92.31 118 GLN A C 1
ATOM 913 O O . GLN A 1 118 ? 12.499 15.163 -4.884 1.00 92.31 118 GLN A O 1
ATOM 918 N N . SER A 1 119 ? 11.297 16.320 -6.385 1.00 96.44 119 SER A N 1
ATOM 919 C CA . SER A 1 119 ? 11.114 15.243 -7.358 1.00 96.44 119 SER A CA 1
ATOM 920 C C . SER A 1 119 ? 11.665 15.579 -8.742 1.00 96.44 119 SER A C 1
ATOM 922 O O . SER A 1 119 ? 11.399 16.633 -9.318 1.00 96.44 119 SER A O 1
ATOM 924 N N . LYS A 1 120 ? 12.378 14.611 -9.327 1.00 96.56 120 LYS A N 1
ATOM 925 C CA . LYS A 1 120 ? 12.872 14.642 -10.714 1.00 96.56 120 LYS A CA 1
ATOM 926 C C . LYS A 1 120 ? 11.801 14.253 -11.737 1.00 96.56 120 LYS A C 1
ATOM 928 O O . LYS A 1 120 ? 12.027 14.373 -12.942 1.00 96.56 120 LYS A O 1
ATOM 933 N N . ILE A 1 121 ? 10.653 13.768 -11.268 1.00 95.44 121 ILE A N 1
ATOM 934 C CA . ILE A 1 121 ? 9.549 13.258 -12.087 1.00 95.44 121 ILE A CA 1
ATOM 935 C C . ILE A 1 121 ? 8.247 14.047 -11.877 1.00 95.44 121 ILE A C 1
ATOM 937 O O . ILE A 1 121 ? 7.163 13.539 -12.159 1.00 95.44 121 ILE A O 1
ATOM 941 N N . SER A 1 122 ? 8.343 15.295 -11.402 1.00 96.56 122 SER A N 1
ATOM 942 C CA . SER A 1 122 ? 7.189 16.193 -11.261 1.00 96.56 122 SER A CA 1
ATOM 943 C C . SER A 1 122 ? 6.366 16.266 -12.554 1.00 96.56 122 SER A C 1
ATOM 945 O O . SER A 1 122 ? 6.909 16.350 -13.659 1.00 96.56 122 SER A O 1
ATOM 947 N N . GLY A 1 123 ? 5.043 16.155 -12.406 1.00 93.81 123 GLY A N 1
ATOM 948 C CA . GLY A 1 123 ? 4.084 16.108 -13.514 1.00 93.81 123 GLY A CA 1
ATOM 949 C C . GLY A 1 123 ? 4.041 14.786 -14.294 1.00 93.81 123 GLY A C 1
ATOM 950 O O . GLY A 1 123 ? 3.318 14.707 -15.283 1.00 93.81 123 GLY A O 1
ATOM 951 N N . LYS A 1 124 ? 4.793 13.753 -13.884 1.00 94.56 124 LYS A N 1
ATOM 952 C CA . LYS A 1 124 ? 4.874 12.452 -14.583 1.00 94.56 124 LYS A CA 1
ATOM 953 C C . LYS A 1 124 ? 4.341 11.269 -13.769 1.00 94.56 124 LYS A C 1
ATOM 955 O O . LYS A 1 124 ? 4.535 10.127 -14.173 1.00 94.56 124 LYS A O 1
ATOM 960 N N . VAL A 1 125 ? 3.699 11.527 -12.631 1.00 92.31 125 VAL A N 1
ATOM 961 C CA . VAL A 1 125 ? 3.172 10.488 -11.735 1.00 92.31 125 VAL A CA 1
ATOM 962 C C . VAL A 1 125 ? 1.652 10.464 -11.782 1.00 92.31 125 VAL A C 1
ATOM 964 O O . VAL A 1 125 ? 1.005 11.505 -11.703 1.00 92.31 125 VAL A O 1
ATOM 967 N N . GLY A 1 126 ? 1.099 9.258 -11.905 1.00 92.44 126 GLY A N 1
ATOM 968 C CA . GLY A 1 126 ? -0.322 8.971 -11.734 1.00 92.44 126 GLY A CA 1
ATOM 969 C C . GLY A 1 126 ? -0.574 8.145 -10.473 1.00 92.44 126 GLY A C 1
ATOM 970 O O . GLY A 1 126 ? 0.355 7.694 -9.805 1.00 92.44 126 GLY A O 1
ATOM 971 N N . SER A 1 127 ? -1.844 7.928 -10.144 1.00 91.00 127 SER A N 1
ATOM 972 C CA . SER A 1 127 ? -2.254 7.067 -9.032 1.00 91.00 127 SER A CA 1
ATOM 973 C C . SER A 1 127 ? -3.376 6.138 -9.474 1.00 91.00 127 SER A C 1
ATOM 975 O O . SER A 1 127 ? -4.191 6.497 -10.322 1.00 91.00 127 SER A O 1
ATOM 977 N N . ALA A 1 128 ? -3.419 4.949 -8.884 1.00 91.19 128 ALA A N 1
ATOM 978 C CA . ALA A 1 128 ? -4.458 3.955 -9.106 1.00 91.19 128 ALA A CA 1
ATOM 979 C C . ALA A 1 128 ? -4.864 3.330 -7.766 1.00 91.19 128 ALA A C 1
ATOM 981 O O . ALA A 1 128 ? -4.123 3.407 -6.784 1.00 91.19 128 ALA A O 1
ATOM 982 N N . MET A 1 129 ? -6.046 2.712 -7.722 1.00 91.00 129 MET A N 1
ATOM 983 C CA . MET A 1 129 ? -6.422 1.877 -6.581 1.00 91.00 129 MET A CA 1
ATOM 984 C C . MET A 1 129 ? -5.471 0.685 -6.467 1.00 91.00 129 MET A C 1
ATOM 986 O O . MET A 1 129 ? -4.921 0.225 -7.470 1.00 91.00 129 MET A O 1
ATOM 990 N N . LEU A 1 130 ? -5.325 0.161 -5.247 1.00 92.88 130 LEU A N 1
ATOM 991 C CA . LEU A 1 130 ? -4.637 -1.109 -5.045 1.00 92.88 130 LEU A CA 1
ATOM 992 C C . LEU A 1 130 ? -5.254 -2.202 -5.939 1.00 92.88 130 LEU A C 1
ATOM 994 O O . LEU A 1 130 ? -6.474 -2.192 -6.152 1.00 92.88 130 LEU A O 1
ATOM 998 N N . PRO A 1 131 ? -4.434 -3.131 -6.460 1.00 91.00 131 PRO A N 1
ATOM 999 C CA . PRO A 1 131 ? -4.918 -4.236 -7.275 1.00 91.00 131 PRO A CA 1
ATOM 1000 C C . PRO A 1 131 ? -6.016 -5.030 -6.565 1.00 91.00 131 PRO A C 1
ATOM 1002 O O . PRO A 1 131 ? -5.963 -5.254 -5.358 1.00 91.00 131 PRO A O 1
ATOM 1005 N N . GLY A 1 132 ? -7.007 -5.462 -7.337 1.00 94.94 132 GLY A N 1
ATOM 1006 C CA . GLY A 1 132 ? -8.022 -6.410 -6.894 1.00 94.94 132 GLY A CA 1
ATOM 1007 C C . GLY A 1 132 ? -7.698 -7.841 -7.315 1.00 94.94 132 GLY A C 1
ATOM 1008 O O . GLY A 1 132 ? -6.704 -8.089 -7.995 1.00 94.94 132 GLY A O 1
ATOM 1009 N N . SER A 1 133 ? -8.595 -8.767 -6.983 1.00 97.00 133 SER A N 1
ATOM 1010 C CA . SER A 1 133 ? -8.564 -10.148 -7.478 1.00 97.00 133 SER A CA 1
ATOM 1011 C C . SER A 1 133 ? -9.959 -10.584 -7.917 1.00 97.00 133 SER A C 1
ATOM 1013 O O . SER A 1 133 ? -10.966 -10.118 -7.385 1.00 97.00 133 SER A O 1
ATOM 1015 N N . ASP A 1 134 ? -10.027 -11.483 -8.892 1.00 97.75 134 ASP A N 1
ATOM 1016 C CA . ASP A 1 134 ? -11.251 -12.204 -9.253 1.00 97.75 134 ASP A CA 1
ATOM 1017 C C . ASP A 1 134 ? -11.334 -13.581 -8.564 1.00 97.75 134 ASP A C 1
ATOM 1019 O O . ASP A 1 134 ? -12.301 -14.312 -8.745 1.00 97.75 134 ASP A O 1
ATOM 1023 N N . GLU A 1 135 ? -10.329 -13.948 -7.769 1.00 98.19 135 GLU A N 1
ATOM 1024 C CA . GLU A 1 135 ? -10.265 -15.182 -6.992 1.00 98.19 135 GLU A CA 1
ATOM 1025 C C . GLU A 1 135 ? -9.848 -14.852 -5.553 1.00 98.19 135 GLU A C 1
ATOM 1027 O O . GLU A 1 135 ? -8.732 -14.377 -5.311 1.00 98.19 135 GLU A O 1
ATOM 1032 N N . ILE A 1 136 ? -10.754 -15.066 -4.593 1.00 98.44 136 ILE A N 1
ATOM 1033 C CA . ILE A 1 136 ? -10.610 -14.565 -3.217 1.00 98.44 136 ILE A CA 1
ATOM 1034 C C . ILE A 1 136 ? -10.909 -15.681 -2.216 1.00 98.44 136 ILE A C 1
ATOM 1036 O O . ILE A 1 136 ? -11.919 -16.382 -2.325 1.00 98.44 136 ILE A O 1
ATOM 1040 N N . TRP A 1 137 ? -10.042 -15.848 -1.219 1.00 98.38 137 TRP A N 1
ATOM 1041 C CA . TRP A 1 137 ? -10.197 -16.877 -0.199 1.00 98.38 137 TRP A CA 1
ATOM 1042 C C . TRP A 1 137 ? -11.387 -16.568 0.713 1.00 98.38 137 TRP A C 1
ATOM 1044 O O . TRP A 1 137 ? -11.466 -15.509 1.333 1.00 98.38 137 TRP A O 1
ATOM 1054 N N . ASN A 1 138 ? -12.309 -17.517 0.821 1.00 97.62 138 ASN A N 1
ATOM 1055 C CA . ASN A 1 138 ? -13.432 -17.473 1.739 1.00 97.62 138 ASN A CA 1
ATOM 1056 C C . ASN A 1 138 ? -13.060 -18.211 3.030 1.00 97.62 138 ASN A C 1
ATOM 1058 O O . ASN A 1 138 ? -13.032 -19.444 3.073 1.00 97.62 138 ASN A O 1
ATOM 1062 N N . ALA A 1 139 ? -12.786 -17.462 4.099 1.00 94.81 139 ALA A N 1
ATOM 1063 C CA . ALA A 1 139 ? -12.405 -18.043 5.386 1.00 94.81 139 ALA A CA 1
ATOM 1064 C C . ALA A 1 139 ? -13.510 -18.917 6.010 1.00 94.81 139 ALA A C 1
ATOM 1066 O O . ALA A 1 139 ? -13.195 -19.915 6.661 1.00 94.81 139 ALA A O 1
ATOM 1067 N N . LYS A 1 140 ? -14.789 -18.611 5.745 1.00 95.31 140 LYS A N 1
ATOM 1068 C CA . LYS A 1 140 ? -15.935 -19.373 6.260 1.00 95.31 140 LYS A CA 1
ATOM 1069 C C . LYS A 1 140 ? -16.069 -20.734 5.587 1.00 95.31 140 LYS A C 1
ATOM 1071 O O . LYS A 1 140 ? -16.226 -21.749 6.261 1.00 95.31 140 LYS A O 1
ATOM 1076 N N . TH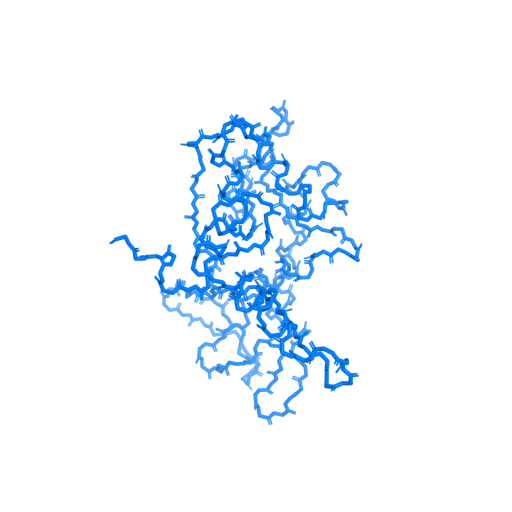R A 1 141 ? -15.996 -20.779 4.257 1.00 97.12 141 THR A N 1
ATOM 1077 C CA . THR A 1 141 ? -16.144 -22.035 3.496 1.00 97.12 141 THR A CA 1
ATOM 1078 C C . THR A 1 141 ? -14.827 -22.789 3.317 1.00 97.12 141 THR A C 1
ATOM 1080 O O . THR A 1 141 ? -14.845 -23.953 2.911 1.00 97.12 141 THR A O 1
ATOM 1083 N N . LYS A 1 142 ? -13.696 -22.142 3.634 1.00 96.62 142 LYS A N 1
ATOM 1084 C CA . LYS A 1 142 ? -12.325 -22.629 3.427 1.00 96.62 142 LYS A CA 1
ATOM 1085 C C . LYS A 1 142 ? -12.056 -23.011 1.969 1.00 96.62 142 LYS A C 1
ATOM 1087 O O . LYS A 1 142 ? -11.482 -24.064 1.687 1.00 96.62 142 LYS A O 1
ATOM 1092 N N . LYS A 1 143 ? -12.510 -22.170 1.040 1.00 98.19 143 LYS A N 1
ATOM 1093 C CA . LYS A 1 143 ? -12.349 -22.352 -0.409 1.00 98.19 143 LYS A CA 1
ATOM 1094 C C . LYS A 1 143 ? -12.012 -21.029 -1.080 1.00 98.19 143 LYS A C 1
ATOM 1096 O O . LYS A 1 143 ? -12.287 -19.962 -0.543 1.00 98.19 143 LYS A O 1
ATOM 1101 N N . TRP A 1 144 ? -11.433 -21.114 -2.269 1.00 98.62 144 TRP A N 1
ATOM 1102 C CA . TRP A 1 144 ? -11.327 -19.973 -3.168 1.00 98.62 144 TRP A CA 1
ATOM 1103 C C . TRP A 1 144 ? -12.653 -19.792 -3.901 1.00 98.62 144 TRP A C 1
ATOM 1105 O O . TRP A 1 144 ? -13.129 -20.727 -4.547 1.00 98.62 144 TRP A O 1
ATOM 1115 N N . ASP A 1 145 ? -13.234 -18.601 -3.797 1.00 98.50 145 ASP A N 1
ATOM 1116 C CA . ASP A 1 145 ? -14.387 -18.218 -4.606 1.00 98.50 145 ASP A CA 1
ATOM 1117 C C . ASP A 1 145 ? -13.881 -17.474 -5.846 1.00 98.50 145 ASP A C 1
ATOM 1119 O O . ASP A 1 145 ? -13.065 -16.553 -5.735 1.00 98.50 145 ASP A O 1
ATOM 1123 N N . LYS A 1 146 ? -14.375 -17.870 -7.023 1.00 98.38 146 LYS A N 1
ATOM 1124 C CA . LYS A 1 146 ? -14.110 -17.196 -8.297 1.00 98.38 146 LYS A CA 1
ATOM 1125 C C . LYS A 1 146 ? -15.270 -16.263 -8.636 1.00 98.38 146 LYS A C 1
ATOM 1127 O O . LYS A 1 146 ? -16.431 -16.670 -8.595 1.00 98.38 146 LYS A O 1
ATOM 1132 N N . PHE A 1 147 ? -14.948 -15.037 -9.018 1.00 98.12 147 PHE A N 1
ATOM 1133 C CA . PHE A 1 147 ? -15.892 -13.996 -9.397 1.00 98.12 147 PHE A CA 1
ATOM 1134 C C . PHE A 1 147 ? -15.834 -13.733 -10.911 1.00 98.12 147 PHE A C 1
ATOM 1136 O O . PHE A 1 147 ? -14.800 -13.971 -11.536 1.00 98.12 147 PHE A O 1
ATOM 1143 N N . PRO A 1 148 ? -16.920 -13.225 -11.528 1.00 97.56 148 PRO A N 1
ATOM 1144 C CA . PRO A 1 148 ? -16.952 -12.917 -12.964 1.00 97.56 148 PRO A CA 1
ATOM 1145 C C . PRO A 1 148 ? -15.971 -11.824 -13.417 1.00 97.56 148 PRO A C 1
ATOM 1147 O O . PRO A 1 148 ? -15.777 -11.637 -14.615 1.00 97.56 148 PRO A O 1
ATOM 1150 N N . GLY A 1 149 ? -15.385 -11.077 -12.481 1.00 97.25 149 GLY A N 1
ATOM 1151 C CA . GLY A 1 149 ? -14.416 -10.026 -12.755 1.00 97.25 149 GLY A CA 1
ATOM 1152 C C . GLY A 1 149 ? -13.610 -9.665 -11.512 1.00 97.25 149 GLY A C 1
ATOM 1153 O O . GLY A 1 149 ? -13.908 -10.121 -10.407 1.00 97.25 149 GLY A O 1
ATOM 1154 N N . VAL A 1 150 ? -12.585 -8.835 -11.713 1.00 96.88 150 VAL A N 1
ATOM 1155 C CA . VAL A 1 150 ? -11.695 -8.373 -10.644 1.00 96.88 150 VAL A CA 1
ATOM 1156 C C . VAL A 1 150 ? -12.470 -7.486 -9.678 1.00 96.88 150 VAL A C 1
ATOM 1158 O O . VAL A 1 150 ? -12.994 -6.441 -10.067 1.00 96.88 150 VAL A O 1
ATOM 1161 N N . LEU A 1 151 ? -12.517 -7.890 -8.411 1.00 96.62 151 LEU A N 1
ATOM 1162 C CA . LEU A 1 151 ? -13.132 -7.100 -7.357 1.00 96.62 151 LEU A CA 1
ATOM 1163 C C . LEU A 1 151 ? -12.083 -6.194 -6.704 1.00 96.62 151 LEU A C 1
ATOM 1165 O O . LEU A 1 151 ? -11.033 -6.688 -6.283 1.00 96.62 151 LEU A O 1
ATOM 1169 N N . PRO A 1 152 ? -12.336 -4.878 -6.594 1.00 93.25 152 PRO A N 1
ATOM 1170 C CA . PRO A 1 152 ? -11.436 -3.978 -5.891 1.00 93.25 152 PRO A CA 1
ATOM 1171 C C . PRO A 1 152 ? -11.484 -4.257 -4.385 1.00 93.25 152 PRO A C 1
ATOM 1173 O O . PRO A 1 152 ? -12.559 -4.335 -3.792 1.00 93.25 152 PRO A O 1
ATOM 1176 N N . ALA A 1 153 ? -10.314 -4.340 -3.756 1.00 92.31 153 ALA A N 1
ATOM 1177 C CA . ALA A 1 153 ? -10.178 -4.488 -2.309 1.00 92.31 153 ALA A CA 1
ATOM 1178 C C . ALA A 1 153 ? -9.192 -3.443 -1.757 1.00 92.31 153 ALA A C 1
ATOM 1180 O O . ALA A 1 153 ? -8.118 -3.802 -1.269 1.00 92.31 153 ALA A O 1
ATOM 1181 N N . PRO A 1 154 ? -9.505 -2.135 -1.873 1.00 86.31 154 PRO A N 1
ATOM 1182 C CA . PRO A 1 154 ? -8.597 -1.094 -1.421 1.00 86.31 154 PRO A CA 1
ATOM 1183 C C . PRO A 1 154 ? -8.398 -1.199 0.092 1.00 86.31 154 PRO A C 1
ATOM 1185 O O . PRO A 1 154 ? -9.330 -1.040 0.880 1.00 86.31 154 PRO A O 1
ATOM 1188 N N . PHE A 1 155 ? -7.158 -1.434 0.503 1.00 89.25 155 PHE A N 1
ATOM 1189 C CA . PHE A 1 155 ? -6.765 -1.383 1.899 1.00 89.25 155 PHE A CA 1
ATOM 1190 C C . PHE A 1 155 ? -6.381 0.047 2.281 1.00 89.25 155 PHE A C 1
ATOM 1192 O O . PHE A 1 155 ? -5.330 0.554 1.893 1.00 89.25 155 PHE A O 1
ATOM 1199 N N . MET A 1 156 ? -7.235 0.704 3.066 1.00 82.81 156 MET A N 1
ATOM 1200 C CA . MET A 1 156 ? -6.911 1.993 3.681 1.00 82.81 156 MET A CA 1
ATOM 1201 C C . MET A 1 156 ? -5.985 1.767 4.882 1.00 82.81 156 MET A C 1
ATOM 1203 O O . MET A 1 156 ? -6.413 1.784 6.037 1.00 82.81 156 MET A O 1
ATOM 1207 N N . ALA A 1 157 ? -4.713 1.494 4.589 1.00 77.94 157 ALA A N 1
ATOM 1208 C CA . ALA A 1 157 ? -3.680 1.285 5.592 1.00 77.94 157 ALA A CA 1
ATOM 1209 C C . ALA A 1 157 ? -3.495 2.540 6.456 1.00 77.94 157 ALA A C 1
ATOM 1211 O O . ALA A 1 157 ? -3.359 3.633 5.911 1.00 77.94 157 ALA A O 1
ATOM 1212 N N . PHE A 1 158 ? -3.374 2.355 7.777 1.00 76.81 158 PHE A N 1
ATOM 1213 C CA . PHE A 1 158 ? -3.066 3.405 8.758 1.00 76.81 158 PHE A CA 1
ATOM 1214 C C . PHE A 1 158 ? -4.114 4.540 8.820 1.00 76.81 158 PHE A C 1
ATOM 1216 O O . PHE A 1 158 ? -4.135 5.451 8.000 1.00 76.81 158 PHE A O 1
ATOM 1223 N N . GLY A 1 159 ? -4.958 4.533 9.862 1.00 71.19 159 GLY A N 1
ATOM 1224 C CA . GLY A 1 159 ? -6.038 5.517 10.082 1.00 71.19 159 GLY A CA 1
ATOM 1225 C C . GLY A 1 159 ? -5.590 6.945 10.438 1.00 71.19 159 GLY A C 1
ATOM 1226 O O . GLY A 1 159 ? -6.397 7.743 10.913 1.00 71.19 159 GLY A O 1
ATOM 1227 N N . GLY A 1 160 ? -4.311 7.264 10.232 1.00 81.69 160 GLY A N 1
ATOM 1228 C CA . GLY A 1 160 ? -3.720 8.567 10.503 1.00 81.69 160 GLY A CA 1
ATOM 1229 C C . GLY A 1 160 ? -3.331 8.790 11.962 1.00 81.69 160 GLY A C 1
ATOM 1230 O O . GLY A 1 160 ? -3.310 7.885 12.798 1.00 81.69 160 GLY A O 1
ATOM 1231 N N . TRP A 1 161 ? -3.004 10.043 12.254 1.00 86.56 161 TRP A N 1
ATOM 1232 C CA . TRP A 1 161 ? -2.553 10.490 13.564 1.00 86.56 161 TRP A CA 1
ATOM 1233 C C . TRP A 1 161 ? -3.715 11.031 14.385 1.00 86.56 161 TRP A C 1
ATOM 1235 O O . TRP A 1 161 ? -4.576 11.742 13.871 1.00 86.56 161 TRP A O 1
ATOM 1245 N N . GLN A 1 162 ? -3.713 10.720 15.678 1.00 90.06 162 GLN A N 1
ATOM 1246 C CA . GLN A 1 162 ? -4.687 11.235 16.633 1.00 90.06 162 GLN A CA 1
ATOM 1247 C C . GLN A 1 162 ? -3.962 12.073 17.683 1.00 90.06 162 GLN A C 1
ATOM 1249 O O . GLN A 1 162 ? -2.887 11.698 18.152 1.00 90.06 162 GLN A O 1
ATOM 1254 N N . ILE A 1 163 ? -4.565 13.195 18.071 1.00 92.00 163 ILE A N 1
ATOM 1255 C CA . ILE A 1 163 ? -4.126 13.985 19.221 1.00 92.00 163 ILE A CA 1
ATOM 1256 C C . ILE A 1 163 ? -5.117 13.784 20.368 1.00 92.00 163 ILE A C 1
ATOM 1258 O O . ILE A 1 163 ? -6.329 13.846 20.172 1.00 92.00 163 ILE A O 1
ATOM 1262 N N . ALA A 1 164 ? -4.597 13.533 21.568 1.00 94.81 164 ALA A N 1
ATOM 1263 C CA . ALA A 1 164 ? -5.398 13.281 22.759 1.00 94.81 164 ALA A CA 1
ATOM 1264 C C . ALA A 1 164 ? -4.931 14.155 23.926 1.00 94.81 164 ALA A C 1
ATOM 1266 O O . ALA A 1 164 ? -3.738 14.418 24.083 1.00 94.81 164 ALA A O 1
ATOM 1267 N N . VAL A 1 165 ? -5.877 14.574 24.769 1.00 97.38 165 VAL A N 1
ATOM 1268 C CA . VAL A 1 165 ? -5.600 15.323 26.001 1.00 97.38 165 VAL A CA 1
ATOM 1269 C C . VAL A 1 165 ? -5.667 14.363 27.195 1.00 97.38 165 VAL A C 1
ATOM 1271 O O . VAL A 1 165 ? -6.735 13.809 27.467 1.00 97.38 165 VAL A O 1
ATOM 1274 N N . PRO A 1 166 ? -4.563 14.143 27.937 1.00 96.44 166 PRO A N 1
ATOM 1275 C CA . PRO A 1 166 ? -4.584 13.281 29.113 1.00 96.44 166 PRO A CA 1
ATOM 1276 C C . PRO A 1 166 ? -5.481 13.850 30.217 1.00 96.44 166 PRO A C 1
ATOM 1278 O O . PRO A 1 166 ? -5.343 15.013 30.603 1.00 96.44 166 PRO A O 1
ATOM 1281 N N . LYS A 1 167 ? -6.331 13.005 30.815 1.00 97.06 167 LYS A N 1
ATOM 1282 C CA . LYS A 1 167 ? -7.240 13.409 31.907 1.00 97.06 167 LYS A CA 1
ATOM 1283 C C . LYS A 1 167 ? -6.508 14.011 33.115 1.00 97.06 167 LYS A C 1
ATOM 1285 O O . LYS A 1 167 ? -7.033 14.905 33.763 1.00 97.06 167 LYS A O 1
ATOM 1290 N N . ALA A 1 168 ? -5.292 13.546 33.404 1.00 97.25 168 ALA A N 1
ATOM 1291 C CA . ALA A 1 168 ? -4.479 14.028 34.524 1.00 97.25 168 ALA A CA 1
ATOM 1292 C C . ALA A 1 168 ? -3.764 15.371 34.251 1.00 97.25 168 ALA A C 1
ATOM 1294 O O . ALA A 1 168 ? -3.045 15.875 35.113 1.00 97.25 168 ALA A O 1
ATOM 1295 N N . GLY A 1 169 ? -3.908 15.941 33.049 1.00 95.75 169 GLY A N 1
ATOM 1296 C CA . GLY A 1 169 ? -3.262 17.196 32.672 1.00 95.75 169 GLY A CA 1
ATOM 1297 C C . GLY A 1 169 ? -3.735 18.377 33.526 1.00 95.75 169 GLY A C 1
ATOM 1298 O O . GLY A 1 169 ? -4.926 18.520 33.798 1.00 95.75 169 GLY A O 1
ATOM 1299 N N . LYS A 1 170 ? -2.804 19.254 33.914 1.00 97.12 170 LYS A N 1
ATOM 1300 C CA . LYS A 1 170 ? -3.083 20.413 34.784 1.00 97.12 170 LYS A CA 1
ATOM 1301 C C . LYS A 1 170 ? -3.727 21.598 34.050 1.00 97.12 170 LYS A C 1
ATOM 1303 O O . LYS A 1 170 ? -4.380 22.414 34.682 1.00 97.12 170 LYS A O 1
ATOM 1308 N N . ASN A 1 171 ? -3.568 21.671 32.726 1.00 97.81 171 ASN A N 1
ATOM 1309 C CA . ASN A 1 171 ? -4.022 22.787 31.886 1.00 97.81 171 ASN A CA 1
ATOM 1310 C C . ASN A 1 171 ? -4.981 22.296 30.789 1.00 97.81 171 ASN A C 1
ATOM 1312 O O . ASN A 1 171 ? -4.677 22.386 29.601 1.00 97.81 171 ASN A O 1
ATOM 1316 N N . GLN A 1 172 ? -6.122 21.731 31.192 1.00 98.06 172 GLN A N 1
ATOM 1317 C CA . GLN A 1 172 ? -7.075 21.085 30.276 1.00 98.06 172 GLN A CA 1
ATOM 1318 C C . GLN A 1 172 ? -7.560 22.022 29.163 1.00 98.06 172 GLN A C 1
ATOM 1320 O O . GLN A 1 172 ? -7.520 21.653 27.994 1.00 98.06 172 GLN A O 1
ATOM 1325 N N . GLN A 1 173 ? -7.968 23.245 29.515 1.00 98.06 173 GLN A N 1
ATOM 1326 C CA . GLN A 1 173 ? -8.493 24.211 28.547 1.00 98.06 173 GLN A CA 1
ATOM 1327 C C . GLN A 1 173 ? -7.456 24.562 27.471 1.00 98.06 173 GLN A C 1
ATOM 1329 O O . GLN A 1 173 ? -7.736 24.433 26.284 1.00 98.06 173 GLN A O 1
ATOM 1334 N N . ALA A 1 174 ? -6.232 24.910 27.884 1.00 98.19 174 ALA A N 1
ATOM 1335 C CA . ALA A 1 174 ? -5.154 25.245 26.956 1.00 98.19 174 ALA A CA 1
ATOM 1336 C C . ALA A 1 174 ? -4.792 24.068 26.033 1.00 98.19 174 ALA A C 1
ATOM 1338 O O . ALA A 1 174 ? -4.560 24.265 24.843 1.00 98.19 174 ALA A O 1
ATOM 1339 N N . ALA A 1 175 ? -4.786 22.836 26.557 1.00 98.12 175 ALA A N 1
ATOM 1340 C CA . ALA A 1 175 ? -4.551 21.645 25.744 1.00 98.12 175 ALA A CA 1
ATOM 1341 C C . ALA A 1 175 ? -5.651 21.448 24.685 1.00 98.12 175 ALA A C 1
ATOM 1343 O O . ALA A 1 175 ? -5.344 21.175 23.525 1.00 98.12 175 ALA A O 1
ATOM 1344 N N . TRP A 1 176 ? -6.923 21.639 25.044 1.00 97.94 176 TRP A N 1
ATOM 1345 C CA . TRP A 1 176 ? -8.029 21.560 24.086 1.00 97.94 176 TRP A CA 1
ATOM 1346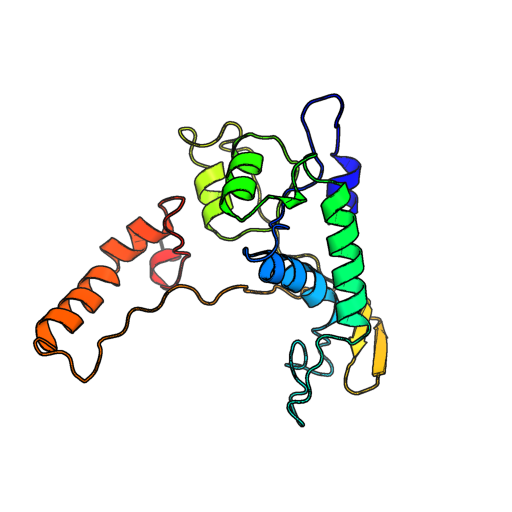 C C . TRP A 1 176 ? -8.023 22.695 23.059 1.00 97.94 176 TRP A C 1
ATOM 1348 O O . TRP A 1 176 ? -8.340 22.456 21.895 1.00 97.94 176 TRP A O 1
ATOM 1358 N N . ASP A 1 177 ? -7.625 23.907 23.440 1.00 98.06 177 ASP A N 1
ATOM 1359 C CA . ASP A 1 177 ? -7.485 25.018 22.493 1.00 98.06 177 ASP A CA 1
ATOM 1360 C C . ASP A 1 177 ? -6.322 24.797 21.513 1.00 98.06 177 ASP A C 1
ATOM 1362 O O . ASP A 1 177 ? -6.435 25.126 20.326 1.00 98.06 177 ASP A O 1
ATOM 1366 N N . PHE A 1 178 ? -5.251 24.128 21.952 1.00 97.44 178 PHE A N 1
ATOM 1367 C CA . PHE A 1 178 ? -4.208 23.648 21.048 1.00 97.44 178 PHE A CA 1
ATOM 1368 C C . PHE A 1 178 ? -4.738 22.590 20.070 1.00 97.44 178 PHE A C 1
ATOM 1370 O O . PHE A 1 178 ? -4.496 22.708 18.871 1.00 97.44 178 PHE A O 1
ATOM 1377 N N . VAL A 1 179 ? -5.519 21.604 20.535 1.00 97.06 179 VAL A N 1
ATOM 1378 C CA . VAL A 1 179 ? -6.150 20.598 19.654 1.00 97.06 179 VAL A CA 1
ATOM 1379 C C . VAL A 1 179 ? -7.030 21.263 18.592 1.00 97.06 179 VAL A C 1
ATOM 1381 O O . VAL A 1 179 ? -6.943 20.908 17.415 1.00 97.06 179 VAL A O 1
ATOM 1384 N N . LYS A 1 180 ? -7.847 22.255 18.975 1.00 96.06 180 LYS A N 1
ATOM 1385 C CA . LYS A 1 180 ? -8.669 23.020 18.022 1.00 96.06 180 LYS A CA 1
ATOM 1386 C C . LYS A 1 180 ? -7.810 23.727 16.978 1.00 96.06 180 LYS A C 1
ATOM 1388 O O . LYS A 1 180 ? -8.123 23.651 15.797 1.00 96.06 180 LYS A O 1
ATOM 1393 N N . THR A 1 181 ? -6.730 24.381 17.406 1.00 95.88 181 THR A N 1
ATOM 1394 C CA . THR A 1 181 ? -5.810 25.083 16.500 1.00 95.88 181 THR A CA 1
ATOM 1395 C C . THR A 1 181 ? -5.138 24.111 15.534 1.00 95.88 181 THR A C 1
ATOM 1397 O O . THR A 1 181 ? -5.217 24.296 14.322 1.00 95.88 181 THR A O 1
ATOM 1400 N N . LEU A 1 182 ? -4.539 23.036 16.053 1.00 93.88 182 LEU A N 1
ATOM 1401 C CA . LEU A 1 182 ? -3.803 22.048 15.262 1.00 93.88 182 LEU A CA 1
ATOM 1402 C C . LEU A 1 182 ? -4.695 21.351 14.230 1.00 93.88 182 LEU A C 1
ATOM 1404 O O . LEU A 1 182 ? -4.261 21.057 13.121 1.00 93.88 182 LEU A O 1
ATOM 1408 N N . THR A 1 183 ? -5.949 21.090 14.593 1.00 92.81 183 THR A N 1
ATOM 1409 C CA . THR A 1 183 ? -6.910 20.433 13.704 1.00 92.81 183 THR A CA 1
ATOM 1410 C C . THR A 1 183 ? -7.745 21.418 12.889 1.00 92.81 183 THR A C 1
ATOM 1412 O O . THR A 1 183 ? -8.595 20.970 12.126 1.00 92.81 183 THR A O 1
ATOM 1415 N N . SER A 1 184 ? -7.549 22.733 13.019 1.00 94.44 184 SER A N 1
ATOM 1416 C CA . SER A 1 184 ? -8.336 23.753 12.309 1.00 94.44 184 SER A CA 1
ATOM 1417 C C . SER A 1 184 ? -8.265 23.586 10.782 1.00 94.44 184 SER A C 1
ATOM 1419 O O . SER A 1 184 ? -7.269 23.055 10.284 1.00 94.44 184 SER A O 1
ATOM 1421 N N . PRO A 1 185 ? -9.283 24.026 10.014 1.00 93.44 185 PRO A N 1
ATOM 1422 C CA . PRO A 1 185 ? -9.256 23.959 8.549 1.00 93.44 185 PRO A CA 1
ATOM 1423 C C . PRO A 1 185 ? -7.983 24.548 7.930 1.00 93.44 185 PRO A C 1
ATOM 1425 O O . PRO A 1 185 ? -7.412 23.928 7.041 1.00 93.44 185 PRO A O 1
ATOM 1428 N N . ASP A 1 186 ? -7.491 25.670 8.458 1.00 93.31 186 ASP A N 1
ATOM 1429 C CA . ASP A 1 186 ? -6.297 26.343 7.939 1.00 93.31 186 ASP A CA 1
ATOM 1430 C C . ASP A 1 186 ? -5.034 25.495 8.141 1.00 93.31 186 ASP A C 1
ATOM 1432 O O . ASP A 1 186 ? -4.316 25.205 7.185 1.00 93.31 186 ASP A O 1
ATOM 1436 N N . VAL A 1 187 ? -4.778 25.033 9.373 1.00 94.69 187 VAL A N 1
ATOM 1437 C CA . VAL A 1 187 ? -3.586 24.220 9.682 1.00 94.69 187 VAL A CA 1
ATOM 1438 C C . VAL A 1 187 ? -3.655 22.862 8.986 1.00 94.69 187 VAL A C 1
ATOM 1440 O O . VAL A 1 187 ? -2.674 22.398 8.406 1.00 94.69 187 VAL A O 1
ATOM 1443 N N . SER A 1 188 ? -4.826 22.226 9.012 1.00 93.25 188 SER A N 1
ATOM 1444 C CA . SER A 1 188 ? -5.024 20.908 8.408 1.00 93.25 188 SER A CA 1
ATOM 1445 C C . SER A 1 188 ? -4.982 20.928 6.882 1.00 93.25 188 SER A C 1
ATOM 1447 O O . SER A 1 188 ? -4.420 20.005 6.294 1.00 93.25 188 SER A O 1
ATOM 1449 N N . GLY A 1 189 ? -5.486 21.989 6.247 1.00 92.31 189 GLY A N 1
ATOM 1450 C CA . GLY A 1 189 ? -5.392 22.190 4.805 1.00 92.31 189 GLY A CA 1
ATOM 1451 C C . GLY A 1 189 ? -3.945 22.347 4.344 1.00 92.31 189 GLY A C 1
ATOM 1452 O O . GLY A 1 189 ? -3.538 21.685 3.394 1.00 92.31 189 GLY A O 1
ATOM 1453 N N . GLN A 1 190 ? -3.139 23.139 5.064 1.00 92.62 190 GLN A N 1
ATOM 1454 C CA . GLN A 1 190 ? -1.704 23.266 4.778 1.00 92.62 190 GLN A CA 1
ATOM 1455 C C . GLN A 1 190 ? -0.962 21.938 4.966 1.00 92.62 190 GLN A C 1
ATOM 1457 O O . GLN A 1 190 ? -0.166 21.549 4.111 1.00 92.62 190 GLN A O 1
ATOM 1462 N N . ALA A 1 191 ? -1.248 21.205 6.045 1.00 91.19 191 ALA A N 1
ATOM 1463 C CA . ALA A 1 191 ? -0.633 19.902 6.282 1.00 91.19 191 ALA A CA 1
ATOM 1464 C C . ALA A 1 191 ? -0.972 18.895 5.168 1.00 91.19 191 ALA A C 1
ATOM 1466 O O . ALA A 1 191 ? -0.073 18.211 4.686 1.00 91.19 191 ALA A O 1
ATOM 1467 N N . ALA A 1 192 ? -2.230 18.854 4.713 1.00 89.25 192 ALA A N 1
ATOM 1468 C CA . ALA A 1 192 ? -2.709 17.903 3.706 1.00 89.25 192 ALA A CA 1
ATOM 1469 C C . ALA A 1 192 ? -2.054 18.053 2.321 1.00 89.25 192 ALA A C 1
ATOM 1471 O O . ALA A 1 192 ? -2.049 17.101 1.543 1.00 89.25 192 ALA A O 1
ATOM 1472 N N . ILE A 1 193 ? -1.512 19.235 2.011 1.00 88.00 193 ILE A N 1
ATOM 1473 C CA . ILE A 1 193 ? -0.817 19.520 0.744 1.00 88.00 193 ILE A CA 1
ATOM 1474 C C . ILE A 1 193 ? 0.704 19.627 0.901 1.00 88.00 193 ILE A C 1
ATOM 1476 O O . ILE A 1 193 ? 1.412 19.827 -0.083 1.00 88.00 193 ILE A O 1
ATOM 1480 N N . THR A 1 194 ? 1.219 19.518 2.127 1.00 88.38 194 THR A N 1
ATOM 1481 C CA . THR A 1 194 ? 2.657 19.571 2.401 1.00 88.38 194 THR A CA 1
ATOM 1482 C C . THR A 1 194 ? 3.222 18.158 2.391 1.00 88.38 194 THR A C 1
ATOM 1484 O O . THR A 1 194 ? 2.900 17.350 3.261 1.00 88.38 194 THR A O 1
ATOM 1487 N N . GLY A 1 195 ? 4.089 17.857 1.422 1.00 82.44 195 GLY A N 1
ATOM 1488 C CA . GLY A 1 195 ? 4.740 16.551 1.329 1.00 82.44 195 GLY A CA 1
ATOM 1489 C C . GLY A 1 195 ? 5.556 16.231 2.583 1.00 82.44 195 GLY A C 1
ATOM 1490 O O . GLY A 1 195 ? 6.290 17.084 3.082 1.00 82.44 195 GLY A O 1
ATOM 1491 N N . GLY A 1 196 ? 5.421 15.006 3.095 1.00 81.44 196 GLY A N 1
ATOM 1492 C CA . GLY A 1 196 ? 6.134 14.542 4.286 1.00 81.44 196 GLY A CA 1
ATOM 1493 C C . GLY A 1 196 ? 5.498 14.958 5.615 1.00 81.44 196 GLY A C 1
ATOM 1494 O O . GLY A 1 196 ? 6.052 14.643 6.668 1.00 81.44 196 GLY A O 1
ATOM 1495 N N . SER A 1 197 ? 4.342 15.632 5.599 1.00 87.38 197 SER A N 1
ATOM 1496 C CA . SER A 1 197 ? 3.575 15.915 6.817 1.00 87.38 197 SER A CA 1
ATOM 1497 C C . SER A 1 197 ? 2.987 14.645 7.446 1.00 87.38 197 SER A C 1
ATOM 1499 O O . SER A 1 197 ? 2.679 14.641 8.639 1.00 87.38 197 SER A O 1
ATOM 1501 N N . GLY A 1 198 ? 2.808 13.574 6.660 1.00 85.12 198 GLY A N 1
ATOM 1502 C CA . GLY A 1 198 ? 2.107 12.364 7.079 1.00 85.12 198 GLY A CA 1
ATOM 1503 C C . GLY A 1 198 ? 0.609 12.581 7.316 1.00 85.12 198 GLY A C 1
ATOM 1504 O O . GLY A 1 198 ? -0.029 11.768 7.992 1.00 85.12 198 GLY A O 1
ATOM 1505 N N . VAL A 1 199 ? 0.052 13.692 6.823 1.00 87.94 199 VAL A N 1
ATOM 1506 C CA . VAL A 1 199 ? -1.358 14.059 6.962 1.00 87.94 199 VAL A CA 1
ATOM 1507 C C . VAL A 1 199 ? -2.031 13.970 5.599 1.00 87.94 199 VAL A C 1
ATOM 1509 O O . VAL A 1 199 ? -1.803 14.798 4.727 1.00 87.94 199 VAL A O 1
ATOM 1512 N N . ASN A 1 200 ? -2.927 12.998 5.440 1.00 87.12 200 ASN A N 1
ATOM 1513 C CA . ASN A 1 200 ? -3.773 12.884 4.251 1.00 87.12 200 ASN A CA 1
ATOM 1514 C C . ASN A 1 200 ? -5.095 13.646 4.450 1.00 87.12 200 ASN A C 1
ATOM 1516 O O . ASN A 1 200 ? -5.467 13.943 5.587 1.00 87.12 200 ASN A O 1
ATOM 1520 N N . PRO A 1 201 ? -5.862 13.933 3.382 1.00 88.62 201 PRO A N 1
ATOM 1521 C CA . PRO A 1 201 ? -7.175 14.549 3.516 1.00 88.62 201 PRO A CA 1
ATOM 1522 C C . PRO A 1 201 ? -8.113 13.784 4.470 1.00 88.62 201 PRO A C 1
ATOM 1524 O O . PRO A 1 201 ? -8.472 12.640 4.213 1.00 88.62 201 PRO A O 1
ATOM 1527 N N . TYR A 1 202 ? -8.532 14.435 5.562 1.00 88.31 202 TYR A N 1
ATOM 1528 C CA . TYR A 1 202 ? -9.445 13.863 6.566 1.00 88.31 202 TYR A CA 1
ATOM 1529 C C . TYR A 1 202 ? -10.665 14.751 6.875 1.00 88.31 202 TYR A C 1
ATOM 1531 O O . TYR A 1 202 ? -11.513 14.395 7.694 1.00 88.31 202 TYR A O 1
ATOM 1539 N N . ARG A 1 203 ? -10.778 15.919 6.228 1.00 89.06 203 ARG A N 1
ATOM 1540 C CA . ARG A 1 203 ? -11.934 16.820 6.324 1.00 89.06 203 ARG A CA 1
ATOM 1541 C C . ARG A 1 203 ? -12.603 16.941 4.964 1.00 89.06 203 ARG A C 1
ATOM 1543 O O . ARG A 1 203 ? -11.917 17.031 3.952 1.00 89.06 203 ARG A O 1
ATOM 1550 N N . LYS A 1 204 ? -13.936 17.064 4.950 1.00 89.56 204 LYS A N 1
ATOM 1551 C CA . LYS A 1 204 ? -14.702 17.361 3.722 1.00 89.56 204 LYS A CA 1
ATOM 1552 C C . LYS A 1 204 ? -14.203 18.633 3.022 1.00 89.56 204 LYS A C 1
ATOM 1554 O O . LYS A 1 204 ? -14.184 18.686 1.802 1.00 89.56 204 LYS A O 1
ATOM 1559 N N . SER A 1 205 ? -13.760 19.629 3.793 1.00 89.31 205 SER A N 1
ATOM 1560 C CA . SER A 1 205 ? -13.207 20.884 3.272 1.00 89.31 205 SER A CA 1
ATOM 1561 C C . SER A 1 205 ? -11.887 20.718 2.515 1.00 89.31 205 SER A C 1
ATOM 1563 O O . SER A 1 205 ? -11.524 21.614 1.775 1.00 89.31 205 SER A O 1
ATOM 1565 N N . HIS A 1 206 ? -11.163 19.603 2.669 1.00 90.19 206 HIS A N 1
ATOM 1566 C CA . HIS A 1 206 ? -9.934 19.362 1.899 1.00 90.19 206 HIS A CA 1
ATOM 1567 C C . HIS A 1 206 ? -10.214 18.934 0.455 1.00 90.19 206 HIS A C 1
ATOM 1569 O O . HIS A 1 206 ? -9.311 18.954 -0.372 1.00 90.19 206 HIS A O 1
ATOM 1575 N N . THR A 1 207 ? -11.443 18.503 0.159 1.00 84.31 207 THR A N 1
ATOM 1576 C CA . THR A 1 207 ? -11.845 18.018 -1.169 1.00 84.31 207 THR A CA 1
ATOM 1577 C C . THR A 1 207 ? -12.978 18.847 -1.772 1.00 84.31 207 THR A C 1
ATOM 1579 O O . THR A 1 207 ? -13.513 18.475 -2.813 1.00 84.31 207 THR A O 1
ATOM 1582 N N . ALA A 1 208 ? -13.379 19.930 -1.106 1.00 79.19 208 ALA A N 1
ATOM 1583 C CA . ALA A 1 208 ? -14.358 20.885 -1.599 1.00 79.19 208 ALA A CA 1
ATOM 1584 C C . ALA A 1 208 ? -13.612 22.162 -1.996 1.00 79.19 208 ALA A C 1
ATOM 1586 O O . ALA A 1 208 ? -13.093 22.856 -1.124 1.00 79.19 208 ALA A O 1
ATOM 1587 N N . ASN A 1 209 ? -13.547 22.421 -3.303 1.00 56.12 209 ASN A N 1
ATOM 1588 C CA . ASN A 1 209 ? -13.164 23.717 -3.860 1.00 56.12 209 ASN A CA 1
ATOM 1589 C C . ASN A 1 209 ? -14.422 24.551 -4.092 1.00 56.12 209 ASN A C 1
ATOM 1591 O O . ASN A 1 209 ? -15.399 23.969 -4.620 1.00 56.12 20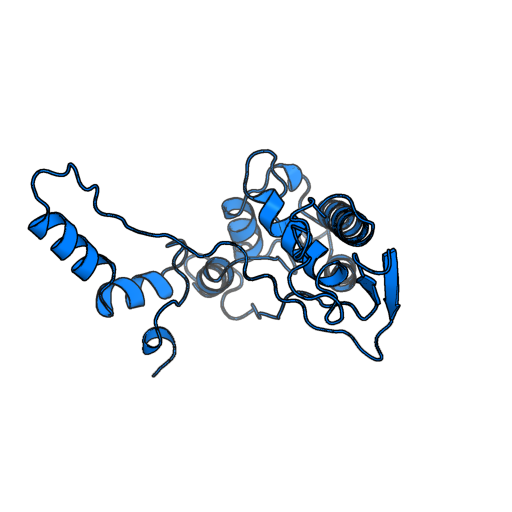9 ASN A O 1
#

Radius of gyration: 19.75 Å; chains: 1; bounding box: 40×49×52 Å